Protein AF-A0A7K2KVV6-F1 (afdb_monomer_lite)

pLDDT: mean 88.44, std 11.6, range [36.97, 98.5]

Structure (mmCIF, N/CA/C/O backbone):
data_AF-A0A7K2KVV6-F1
#
_entry.id   AF-A0A7K2KVV6-F1
#
loop_
_atom_site.group_PDB
_atom_site.id
_atom_site.type_symbol
_atom_site.label_atom_id
_atom_site.label_alt_id
_atom_site.label_comp_id
_atom_site.label_asym_id
_atom_site.label_entity_id
_atom_site.label_seq_id
_atom_site.pdbx_PDB_ins_code
_atom_site.Cartn_x
_atom_site.Cartn_y
_atom_site.Cartn_z
_atom_site.occupancy
_atom_site.B_iso_or_equiv
_atom_site.auth_seq_id
_atom_site.auth_comp_id
_atom_site.auth_asym_id
_atom_site.auth_atom_id
_atom_site.pdbx_PDB_model_num
ATOM 1 N N . GLY A 1 1 ? 9.567 -20.841 17.940 1.00 48.06 1 GLY A N 1
ATOM 2 C CA . GLY A 1 1 ? 8.151 -20.674 18.324 1.00 48.06 1 GLY A CA 1
ATOM 3 C C . GLY A 1 1 ? 8.044 -20.847 19.822 1.00 48.06 1 GLY A C 1
ATOM 4 O O . GLY A 1 1 ? 8.694 -21.748 20.327 1.00 48.06 1 GLY A O 1
ATOM 5 N N . ALA A 1 2 ? 7.295 -19.986 20.513 1.00 48.53 2 ALA A N 1
ATOM 6 C CA . ALA A 1 2 ? 7.212 -19.970 21.978 1.00 48.53 2 ALA A CA 1
ATOM 7 C C . ALA A 1 2 ? 6.665 -21.295 22.572 1.00 48.53 2 ALA A C 1
ATOM 9 O O . ALA A 1 2 ? 5.851 -21.945 21.888 1.00 48.53 2 ALA A O 1
ATOM 10 N N . PRO A 1 3 ? 7.102 -21.696 23.787 1.00 57.81 3 PRO A N 1
ATOM 11 C CA . PRO A 1 3 ? 6.653 -22.896 24.501 1.00 57.81 3 PRO A CA 1
ATOM 12 C C . PRO A 1 3 ? 5.131 -22.927 24.776 1.00 57.81 3 PRO A C 1
ATOM 14 O O . PRO A 1 3 ? 4.482 -21.879 24.778 1.00 57.81 3 PRO A O 1
ATOM 17 N N . PRO A 1 4 ? 4.535 -24.119 24.995 1.00 65.25 4 PRO A N 1
ATOM 18 C CA . PRO A 1 4 ? 3.083 -24.301 25.131 1.00 65.25 4 PRO A CA 1
ATOM 19 C C . PRO A 1 4 ? 2.432 -23.478 26.258 1.00 65.25 4 PRO A C 1
ATOM 21 O O . PRO A 1 4 ? 1.376 -22.887 26.032 1.00 65.25 4 PRO A O 1
ATOM 24 N N . ASP A 1 5 ? 3.076 -23.380 27.426 1.00 65.81 5 ASP A N 1
ATOM 25 C CA . ASP A 1 5 ? 2.563 -22.628 28.587 1.00 65.81 5 ASP A CA 1
ATOM 26 C C . ASP A 1 5 ? 2.501 -21.118 28.331 1.00 65.81 5 ASP A C 1
ATOM 28 O O . ASP A 1 5 ? 1.566 -20.434 28.748 1.00 65.81 5 ASP A O 1
ATOM 32 N N . GLU A 1 6 ? 3.457 -20.596 27.565 1.00 67.25 6 GLU A N 1
ATOM 33 C CA . GLU A 1 6 ? 3.498 -19.184 27.192 1.00 67.25 6 GLU A CA 1
ATOM 34 C C . GLU A 1 6 ? 2.370 -18.844 26.203 1.00 67.25 6 GLU A C 1
ATOM 36 O O . GLU A 1 6 ? 1.736 -17.794 26.313 1.00 67.25 6 GLU A O 1
ATOM 41 N N . ARG A 1 7 ? 2.034 -19.768 25.287 1.00 65.50 7 ARG A N 1
ATOM 42 C CA . ARG A 1 7 ? 0.897 -19.615 24.356 1.00 65.50 7 ARG A CA 1
ATOM 43 C C . ARG A 1 7 ? -0.450 -19.615 25.076 1.00 65.50 7 ARG A C 1
ATOM 45 O O . ARG A 1 7 ? -1.316 -18.816 24.726 1.00 65.50 7 ARG A O 1
ATOM 52 N N . LEU A 1 8 ? -0.619 -20.485 26.071 1.00 69.00 8 LEU A N 1
ATOM 53 C CA . LEU A 1 8 ? -1.821 -20.537 26.908 1.00 69.00 8 LEU A CA 1
ATOM 54 C C . LEU A 1 8 ? -1.982 -19.245 27.724 1.00 69.00 8 LEU A C 1
ATOM 56 O O . LEU A 1 8 ? -3.074 -18.677 27.763 1.00 69.00 8 LEU A O 1
ATOM 60 N N . GLY A 1 9 ? -0.886 -18.725 28.287 1.00 75.31 9 GLY A N 1
ATOM 61 C CA . GLY A 1 9 ? -0.873 -17.432 28.976 1.00 75.31 9 GLY A CA 1
ATOM 62 C C . GLY A 1 9 ? -1.262 -16.263 28.064 1.00 75.31 9 GLY A C 1
ATOM 63 O O . GLY A 1 9 ? -2.117 -15.453 28.421 1.00 75.31 9 GLY A O 1
ATOM 64 N N . LEU A 1 10 ? -0.701 -16.202 26.852 1.00 77.38 10 LEU A N 1
ATOM 65 C CA . LEU A 1 10 ? -1.021 -15.176 25.850 1.00 77.38 10 LEU A CA 1
ATOM 66 C C . LEU A 1 10 ? -2.490 -15.219 25.405 1.00 77.38 10 LEU A C 1
ATOM 68 O O . LEU A 1 10 ? -3.119 -14.168 25.262 1.00 77.38 10 LEU A O 1
ATOM 72 N N . GLN A 1 11 ? -3.053 -16.415 25.227 1.00 79.69 11 GLN A N 1
ATOM 73 C CA . GLN A 1 11 ? -4.454 -16.587 24.843 1.00 79.69 11 GLN A CA 1
ATOM 74 C C . GLN A 1 11 ? -5.414 -16.142 25.959 1.00 79.69 11 GLN A C 1
ATOM 76 O O . GLN A 1 11 ? -6.371 -15.415 25.692 1.00 79.69 11 GLN A O 1
ATOM 81 N N . ALA A 1 12 ? -5.126 -16.488 27.216 1.00 82.75 12 ALA A N 1
ATOM 82 C CA . ALA A 1 12 ? -5.931 -16.048 28.357 1.00 82.75 12 ALA A CA 1
ATOM 83 C C . ALA A 1 12 ? -5.892 -14.518 28.539 1.00 82.75 12 ALA A C 1
ATOM 85 O O . ALA A 1 12 ? -6.916 -13.882 28.806 1.00 82.75 12 ALA A O 1
ATOM 86 N N . VAL A 1 13 ? -4.718 -13.903 28.347 1.00 84.06 13 VAL A N 1
ATOM 87 C CA . VAL A 1 13 ? -4.563 -12.440 28.367 1.00 84.06 13 VAL A CA 1
ATOM 88 C C . VAL A 1 13 ? -5.369 -11.796 27.238 1.00 84.06 13 VAL A C 1
ATOM 90 O O . VAL A 1 13 ? -6.096 -10.831 27.483 1.00 84.06 13 VAL A O 1
ATOM 93 N N . LYS A 1 14 ? -5.301 -12.355 26.023 1.00 84.94 14 LYS A N 1
ATOM 94 C CA . LYS A 1 14 ? -6.089 -11.906 24.871 1.00 84.94 14 LYS A CA 1
ATOM 95 C C . LYS A 1 14 ? -7.585 -11.912 25.180 1.00 84.94 14 LYS A C 1
ATOM 97 O O . LYS A 1 14 ? -8.235 -10.880 25.046 1.00 84.94 14 LYS A O 1
ATOM 102 N N . GLU A 1 15 ? -8.134 -13.037 25.623 1.00 87.00 15 GLU A N 1
ATOM 103 C CA . GLU A 1 15 ? -9.568 -13.165 25.911 1.00 87.00 15 GLU A CA 1
ATOM 104 C C . GLU A 1 15 ? -10.028 -12.190 26.998 1.00 87.00 15 GLU A C 1
ATOM 106 O O . GLU A 1 15 ? -11.074 -11.550 26.864 1.00 87.00 15 GLU A O 1
ATOM 111 N N . ARG A 1 16 ? -9.209 -11.991 28.036 1.00 89.38 16 ARG A N 1
ATOM 112 C CA . ARG A 1 16 ? -9.495 -11.019 29.095 1.00 89.38 16 ARG A CA 1
ATOM 113 C C . ARG A 1 16 ? -9.555 -9.586 28.567 1.00 89.38 16 ARG A C 1
ATOM 115 O O . ARG A 1 16 ? -10.456 -8.844 28.954 1.00 89.38 16 ARG A O 1
ATOM 122 N N . ILE A 1 17 ? -8.638 -9.211 27.676 1.00 88.50 17 ILE A N 1
ATOM 123 C CA . ILE A 1 17 ? -8.623 -7.896 27.020 1.00 88.50 17 ILE A CA 1
ATOM 124 C C . ILE A 1 17 ? -9.874 -7.706 26.155 1.00 88.50 17 ILE A C 1
ATOM 126 O O . ILE A 1 17 ? -10.538 -6.677 26.261 1.00 88.50 17 ILE A O 1
ATOM 130 N N . LEU A 1 18 ? -10.236 -8.695 25.334 1.00 90.50 18 LEU A N 1
ATOM 131 C CA . LEU A 1 18 ? -11.418 -8.611 24.470 1.00 90.50 18 LEU A CA 1
ATOM 132 C C . LEU A 1 18 ? -12.709 -8.466 25.290 1.00 90.50 18 LEU A C 1
ATOM 134 O O . LEU A 1 18 ? -13.567 -7.644 24.968 1.00 90.50 18 LEU A O 1
ATOM 138 N N . CYS A 1 19 ? -12.832 -9.218 26.387 1.00 90.44 19 CYS A N 1
ATOM 139 C CA . CYS A 1 19 ? -13.946 -9.092 27.324 1.00 90.44 19 CYS A CA 1
ATOM 140 C C . CYS A 1 19 ? -13.960 -7.734 28.039 1.00 90.44 19 CYS A C 1
ATOM 142 O O . CYS A 1 19 ? -15.029 -7.156 28.222 1.00 90.44 19 CYS A O 1
ATOM 144 N N . MET A 1 20 ? -12.795 -7.208 28.430 1.00 91.00 20 MET A N 1
ATOM 145 C CA . MET A 1 20 ? -12.681 -5.873 29.023 1.00 91.00 20 MET A CA 1
ATOM 146 C C . MET A 1 20 ? -13.175 -4.794 28.053 1.00 91.00 20 MET A C 1
ATOM 148 O O . MET A 1 20 ? -13.997 -3.972 28.445 1.00 91.00 20 MET A O 1
ATOM 152 N N . LEU A 1 21 ? -12.745 -4.829 26.789 1.00 92.50 21 LEU A N 1
ATOM 153 C CA . LEU A 1 21 ? -13.150 -3.850 25.773 1.00 92.50 21 LEU A CA 1
ATOM 154 C C . LEU A 1 21 ? -14.667 -3.823 25.558 1.00 92.50 21 LEU A C 1
ATOM 156 O O . LEU A 1 21 ? -15.257 -2.748 25.550 1.00 92.50 21 LEU A O 1
ATOM 160 N N . ARG A 1 22 ? -15.312 -4.995 25.480 1.00 93.06 22 ARG A N 1
ATOM 161 C CA . ARG A 1 22 ? -16.781 -5.110 25.367 1.00 93.06 22 ARG A CA 1
ATOM 162 C C . ARG A 1 22 ? -17.535 -4.579 26.589 1.00 93.06 22 ARG A C 1
ATOM 164 O O . ARG A 1 22 ? -18.703 -4.226 26.480 1.00 93.06 22 ARG A O 1
ATOM 171 N N . ARG A 1 23 ? -16.898 -4.569 27.764 1.00 93.06 23 ARG A N 1
ATOM 172 C CA . ARG A 1 23 ? -17.495 -4.064 29.011 1.00 93.06 23 ARG A CA 1
ATOM 173 C C . ARG A 1 23 ? -17.355 -2.554 29.175 1.00 93.06 23 ARG A C 1
ATOM 175 O O . ARG A 1 23 ? -18.160 -1.973 29.892 1.00 93.06 23 ARG A O 1
ATOM 182 N N . ILE A 1 24 ? -16.335 -1.946 28.569 1.00 93.00 24 ILE A N 1
ATOM 183 C CA . ILE A 1 24 ? -16.104 -0.497 28.638 1.00 93.00 24 ILE A CA 1
ATOM 184 C C . ILE A 1 24 ? -17.192 0.248 27.865 1.00 93.00 24 ILE A C 1
ATOM 186 O O . ILE A 1 24 ? -17.772 1.206 28.371 1.00 93.00 24 ILE A O 1
ATOM 190 N N . ASP A 1 25 ? -17.474 -0.196 26.644 1.00 94.50 25 ASP A N 1
ATOM 191 C CA . ASP A 1 25 ? -18.490 0.391 25.779 1.00 94.50 25 ASP A CA 1
ATOM 192 C C . ASP A 1 25 ? -19.024 -0.687 24.819 1.00 94.50 25 ASP A C 1
ATOM 194 O O . ASP A 1 25 ? -18.240 -1.547 24.401 1.00 94.50 25 ASP A O 1
ATOM 198 N N . PRO A 1 26 ? -20.315 -0.652 24.434 1.00 92.31 26 PRO A N 1
ATOM 199 C CA . PRO A 1 26 ? -20.859 -1.552 23.416 1.00 92.31 26 PRO A CA 1
ATOM 200 C C . PRO A 1 26 ? -20.046 -1.590 22.113 1.00 92.31 26 PRO A C 1
ATOM 202 O O . PRO A 1 26 ? -19.947 -2.649 21.500 1.00 92.31 26 PRO A O 1
ATOM 205 N N . HIS A 1 27 ? -19.410 -0.477 21.729 1.00 94.19 27 HIS A N 1
ATOM 206 C CA . HIS A 1 27 ? -18.567 -0.367 20.531 1.00 94.19 27 HIS A CA 1
ATOM 207 C C . HIS A 1 27 ? -17.063 -0.485 20.827 1.00 94.19 27 HIS A C 1
ATOM 209 O O . HIS A 1 27 ? -16.233 -0.341 19.928 1.00 94.19 27 HIS A O 1
ATOM 215 N N . GLY A 1 28 ? -16.688 -0.770 22.080 1.00 92.44 28 GLY A N 1
ATOM 216 C CA . GLY A 1 28 ? -15.307 -0.733 22.564 1.00 92.44 28 GLY A CA 1
ATOM 217 C C . GLY A 1 28 ? -14.356 -1.643 21.804 1.00 92.44 28 GLY A C 1
ATOM 218 O O . GLY A 1 28 ? -13.231 -1.248 21.498 1.00 92.44 28 GLY A O 1
ATOM 219 N N . LEU A 1 29 ? -14.802 -2.854 21.469 1.00 92.56 29 LEU A N 1
ATOM 220 C CA . LEU A 1 29 ? -13.975 -3.797 20.723 1.00 92.56 29 LEU A CA 1
ATOM 221 C C . LEU A 1 29 ? -13.779 -3.361 19.266 1.00 92.56 29 LEU A C 1
ATOM 223 O O . LEU A 1 29 ? -12.651 -3.400 18.775 1.00 92.56 29 LEU A O 1
ATOM 227 N N . ASP A 1 30 ? -14.844 -2.936 18.592 1.00 92.31 30 ASP A N 1
ATOM 228 C CA . ASP A 1 30 ? -14.799 -2.591 17.167 1.00 92.31 30 ASP A CA 1
ATO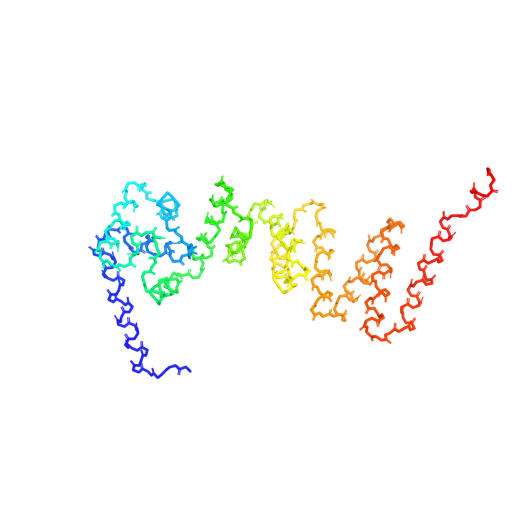M 229 C C . ASP A 1 30 ? -13.994 -1.309 16.939 1.00 92.31 30 ASP A C 1
ATOM 231 O O . ASP A 1 30 ? -13.101 -1.281 16.092 1.00 92.31 30 ASP A O 1
ATOM 235 N N . ILE A 1 31 ? -14.187 -0.299 17.792 1.00 92.00 31 ILE A N 1
ATOM 236 C CA . ILE A 1 31 ? -13.410 0.946 17.768 1.00 92.00 31 ILE A CA 1
ATOM 237 C C . ILE A 1 31 ? -11.939 0.682 18.083 1.00 92.00 31 ILE A C 1
ATOM 239 O O . ILE A 1 31 ? -11.064 1.215 17.402 1.00 92.00 31 ILE A O 1
ATOM 243 N N . ALA A 1 32 ? -11.628 -0.176 19.060 1.00 91.94 32 ALA A N 1
ATOM 244 C CA . ALA A 1 32 ? -10.241 -0.524 19.360 1.00 91.94 32 ALA A CA 1
ATOM 245 C C . ALA A 1 32 ? -9.581 -1.311 18.208 1.00 91.94 32 ALA A C 1
ATOM 247 O O . ALA A 1 32 ? -8.418 -1.073 17.867 1.00 91.94 32 ALA A O 1
ATOM 248 N N . ARG A 1 33 ? -10.319 -2.215 17.554 1.00 92.12 33 ARG A N 1
ATOM 249 C CA . ARG A 1 33 ? -9.854 -2.913 16.348 1.00 92.12 33 ARG A CA 1
ATOM 250 C C . ARG A 1 33 ? -9.603 -1.930 15.205 1.00 92.12 33 ARG A C 1
ATOM 252 O O . ARG A 1 33 ? -8.507 -1.942 14.648 1.00 92.12 33 ARG A O 1
ATOM 259 N N . ALA A 1 34 ? -10.537 -1.034 14.902 1.00 91.62 34 ALA A N 1
ATOM 260 C CA . ALA A 1 34 ? -10.366 -0.023 13.861 1.00 91.62 34 ALA A CA 1
ATOM 261 C C . ALA A 1 34 ? -9.203 0.942 14.171 1.00 91.62 34 ALA A C 1
ATOM 263 O O . ALA A 1 34 ? -8.371 1.207 13.304 1.00 91.62 34 ALA A O 1
ATOM 264 N N . ALA A 1 35 ? -9.042 1.371 15.426 1.00 90.50 35 ALA A N 1
ATOM 265 C CA . ALA A 1 35 ? -7.892 2.165 15.869 1.00 90.50 35 ALA A CA 1
ATOM 266 C C . ALA A 1 35 ? -6.552 1.445 15.623 1.00 90.50 35 ALA A C 1
ATOM 268 O O . ALA A 1 35 ? -5.562 2.068 15.235 1.00 90.50 35 ALA A O 1
ATOM 269 N N . SER A 1 36 ? -6.512 0.117 15.790 1.00 92.06 36 SER A N 1
ATOM 270 C CA . SER A 1 36 ? -5.299 -0.679 15.551 1.00 92.06 36 SER A CA 1
ATOM 271 C C . SER A 1 36 ? -4.865 -0.717 14.074 1.00 92.06 36 SER A C 1
ATOM 273 O O . SER A 1 36 ? -3.691 -0.962 13.782 1.00 92.06 36 SER A O 1
ATOM 275 N N . ILE A 1 37 ? -5.787 -0.438 13.142 1.00 92.00 37 ILE A N 1
ATOM 276 C CA . ILE A 1 37 ? -5.527 -0.361 11.696 1.00 92.00 37 ILE A CA 1
ATOM 277 C C . ILE A 1 37 ? -4.828 0.946 11.329 1.00 92.00 37 ILE A C 1
ATOM 279 O O . ILE A 1 37 ? -3.906 0.925 10.514 1.00 92.00 37 ILE A O 1
ATOM 283 N N . LEU A 1 38 ? -5.249 2.063 11.928 1.00 85.56 38 LEU A N 1
ATOM 284 C CA . LEU A 1 38 ? -4.798 3.407 11.555 1.00 85.56 38 LEU A CA 1
ATOM 285 C C . LEU A 1 38 ? -3.379 3.729 12.036 1.00 85.56 38 LEU A C 1
ATOM 287 O O . LEU A 1 38 ? -2.705 4.537 11.413 1.00 85.56 38 LEU A O 1
ATOM 291 N N . ARG A 1 39 ? -2.904 3.099 13.124 1.00 70.00 39 ARG A N 1
ATOM 292 C CA . ARG A 1 39 ? -1.529 3.229 13.675 1.00 70.00 39 ARG A CA 1
ATOM 293 C C . ARG A 1 39 ? -1.040 4.668 13.957 1.00 70.00 39 ARG A C 1
ATOM 295 O O . ARG A 1 39 ? 0.115 4.849 14.344 1.00 70.00 39 ARG A O 1
ATOM 302 N N . GLY A 1 40 ? -1.905 5.666 13.816 1.00 70.44 40 GLY A N 1
ATOM 303 C CA . GLY A 1 40 ? -1.681 7.084 14.078 1.00 70.44 40 GLY A CA 1
ATOM 304 C C . GLY A 1 40 ? -2.728 7.639 15.045 1.00 70.44 40 GLY A C 1
ATOM 305 O O . GLY A 1 40 ? -3.414 6.854 15.708 1.00 70.44 40 GLY A O 1
ATOM 306 N N . PRO A 1 41 ? -2.843 8.972 15.159 1.00 69.25 41 PRO A N 1
ATOM 307 C CA . PRO A 1 41 ? -3.859 9.582 15.996 1.00 69.25 41 PRO A CA 1
ATOM 308 C C . PRO A 1 41 ? -5.256 9.128 15.596 1.00 69.25 41 PRO A C 1
ATOM 310 O O . PRO A 1 41 ? -5.623 9.168 14.422 1.00 69.25 41 PRO A O 1
ATOM 313 N N . VAL A 1 42 ? -6.021 8.662 16.579 1.00 69.38 42 VAL A N 1
ATOM 314 C CA . VAL A 1 42 ? -7.398 8.228 16.366 1.00 69.38 42 VAL A CA 1
ATOM 315 C C . VAL A 1 42 ? -8.259 9.448 16.063 1.00 69.38 42 VAL A C 1
ATOM 317 O O . VAL A 1 42 ? -8.544 10.271 16.930 1.00 69.38 42 VAL A O 1
ATOM 320 N N . ASP A 1 43 ? -8.688 9.539 14.811 1.00 80.31 43 ASP A N 1
ATOM 321 C CA . ASP A 1 43 ? -9.767 10.423 14.410 1.00 80.31 43 ASP A CA 1
ATOM 322 C C . ASP A 1 43 ? -11.112 9.732 14.655 1.00 80.31 43 ASP A C 1
ATOM 324 O O . ASP A 1 43 ? -11.416 8.697 14.057 1.00 80.31 43 ASP A O 1
ATOM 328 N N . ALA A 1 44 ? -11.924 10.323 15.531 1.00 84.94 44 ALA A N 1
ATOM 329 C CA . ALA A 1 44 ? -13.229 9.794 15.898 1.00 84.94 44 ALA A CA 1
ATOM 330 C C . ALA A 1 44 ? -14.182 9.685 14.701 1.00 84.94 44 ALA A C 1
ATOM 332 O O . ALA A 1 44 ? -14.922 8.708 14.621 1.00 84.94 44 ALA A O 1
ATOM 333 N N . ALA A 1 45 ? -14.140 10.632 13.756 1.00 86.94 45 ALA A N 1
ATOM 334 C CA . ALA A 1 45 ? -14.997 10.589 12.572 1.00 86.94 45 ALA A CA 1
ATOM 335 C C . ALA A 1 45 ? -14.621 9.411 11.663 1.00 86.94 45 ALA A C 1
ATOM 337 O O . ALA A 1 45 ? -15.485 8.648 11.233 1.00 86.94 45 ALA A O 1
ATOM 338 N N . LEU A 1 46 ? -13.320 9.203 11.442 1.00 86.38 46 LEU A N 1
ATOM 339 C CA . LEU A 1 46 ? -12.816 8.059 10.690 1.00 86.38 46 LEU A CA 1
ATOM 340 C C . LEU A 1 46 ? -13.142 6.723 11.372 1.00 86.38 46 LEU A C 1
ATOM 342 O O . LEU A 1 46 ? -13.532 5.775 10.693 1.00 86.38 46 LEU A O 1
ATOM 346 N N . LEU A 1 47 ? -13.015 6.624 12.699 1.00 90.06 47 LEU A N 1
ATOM 347 C CA . LEU A 1 47 ? -13.386 5.400 13.417 1.00 90.06 47 LEU A CA 1
ATOM 348 C C . LEU A 1 47 ? -14.890 5.130 13.389 1.00 90.06 47 LEU A C 1
ATOM 350 O O . LEU A 1 47 ? -15.280 3.976 13.211 1.00 90.06 47 LEU A O 1
ATOM 354 N N . ALA A 1 48 ? -15.714 6.168 13.530 1.00 91.06 48 ALA A N 1
ATOM 355 C CA . ALA A 1 48 ? -17.164 6.068 13.417 1.00 91.06 48 ALA A CA 1
ATOM 356 C C . ALA A 1 48 ? -17.569 5.504 12.049 1.00 91.06 48 ALA A C 1
ATOM 358 O O . ALA A 1 48 ? -18.284 4.505 11.970 1.00 91.06 48 ALA A O 1
ATOM 359 N N . ASP A 1 49 ? -17.003 6.077 10.983 1.00 88.75 49 ASP A N 1
ATOM 360 C CA . ASP A 1 49 ? -17.205 5.631 9.606 1.00 88.75 49 ASP A CA 1
ATOM 361 C C . ASP A 1 49 ? -16.757 4.177 9.385 1.00 88.75 49 ASP A C 1
ATOM 363 O O . ASP A 1 49 ? -17.444 3.419 8.701 1.00 88.75 49 ASP A O 1
ATOM 367 N N . LEU A 1 50 ? -15.606 3.777 9.939 1.00 89.31 50 LEU A N 1
ATOM 368 C CA . LEU A 1 50 ? -15.077 2.414 9.798 1.00 89.31 50 LEU A CA 1
ATOM 369 C C . LEU A 1 50 ? -15.904 1.372 10.558 1.00 89.31 50 LEU A C 1
ATOM 371 O O . LEU A 1 50 ? -16.014 0.239 10.094 1.00 89.31 50 LEU A O 1
ATOM 375 N N . CYS A 1 51 ? -16.464 1.743 11.709 1.00 91.38 51 CYS A N 1
ATOM 376 C CA . CYS A 1 51 ? -17.261 0.842 12.542 1.00 91.38 51 CYS A CA 1
ATOM 377 C C . CYS A 1 51 ? -18.759 0.875 12.196 1.00 91.38 51 CYS A C 1
ATOM 379 O O . CYS A 1 51 ? -19.512 0.052 12.709 1.00 91.38 51 CYS A O 1
ATOM 381 N N . GLY A 1 52 ? -19.206 1.813 11.353 1.00 91.50 52 GLY A N 1
ATOM 382 C CA . GLY A 1 52 ? -20.621 1.985 11.016 1.00 91.50 52 GLY A CA 1
ATOM 383 C C . GLY A 1 52 ? -21.466 2.474 12.196 1.00 91.50 52 GLY A C 1
ATOM 384 O O . GLY A 1 52 ? -22.616 2.062 12.334 1.00 91.50 52 GLY A O 1
ATOM 385 N N . VAL A 1 53 ? -20.895 3.322 13.056 1.00 94.56 53 VAL A N 1
ATOM 386 C CA . VAL A 1 53 ? -21.554 3.853 14.262 1.00 94.56 53 VAL A CA 1
ATOM 387 C C . VAL A 1 53 ? -21.676 5.378 14.194 1.00 94.56 53 VAL A C 1
ATOM 389 O O . VAL A 1 53 ? -20.887 6.018 13.498 1.00 94.56 53 VAL A O 1
ATOM 392 N N . PRO A 1 54 ? -22.625 5.993 14.919 1.00 94.44 54 PRO A N 1
ATOM 393 C CA . PRO A 1 54 ? -22.678 7.443 15.071 1.00 94.44 54 PRO A CA 1
ATOM 394 C C . PRO A 1 54 ? -21.372 8.022 15.631 1.00 94.44 54 PRO A C 1
ATOM 396 O O . PRO A 1 54 ? -20.758 7.459 16.540 1.00 94.44 54 PRO A O 1
ATOM 399 N N . THR A 1 55 ? -20.967 9.196 15.142 1.00 93.81 55 THR A N 1
ATOM 400 C CA . THR A 1 55 ? -19.750 9.881 15.614 1.00 93.81 55 THR A CA 1
ATOM 401 C C . THR A 1 55 ? -19.781 10.154 17.118 1.00 93.81 55 THR A C 1
ATOM 403 O O . THR A 1 55 ? -18.758 10.053 17.786 1.00 93.81 55 THR A O 1
ATOM 406 N N . GLU A 1 56 ? -20.954 10.446 17.676 1.00 94.19 56 GLU A N 1
ATOM 407 C CA . GLU A 1 56 ? -21.157 10.654 19.115 1.00 94.19 56 GLU A CA 1
ATOM 408 C C . GLU A 1 56 ? -20.848 9.392 19.932 1.00 94.19 56 GLU A C 1
ATOM 410 O O . GLU A 1 56 ? -20.199 9.469 20.980 1.00 94.19 56 GLU A O 1
ATOM 415 N N . ASP A 1 57 ? -21.251 8.222 19.427 1.00 95.00 57 ASP A N 1
ATOM 416 C CA . ASP A 1 57 ? -20.947 6.930 20.039 1.00 95.00 57 ASP A CA 1
ATOM 417 C C . ASP A 1 57 ? -19.448 6.630 19.967 1.00 95.00 57 ASP A C 1
ATOM 419 O O . ASP A 1 57 ? -18.859 6.189 20.958 1.00 95.00 57 ASP A O 1
ATOM 423 N N . ALA A 1 58 ? -18.811 6.945 18.834 1.00 93.56 58 ALA A N 1
ATOM 424 C CA . ALA A 1 58 ? -17.369 6.802 18.684 1.00 93.56 58 ALA A CA 1
ATOM 425 C C . ALA A 1 58 ? -16.594 7.712 19.644 1.00 93.56 58 ALA A C 1
ATOM 427 O O . ALA A 1 58 ? -15.709 7.234 20.353 1.00 93.56 58 ALA A O 1
ATOM 428 N N . CYS A 1 59 ? -16.963 8.992 19.735 1.00 92.75 59 CYS A N 1
ATOM 429 C CA . CYS A 1 59 ? -16.378 9.943 20.679 1.00 92.75 59 CYS A CA 1
ATOM 430 C C . CYS A 1 59 ? -16.515 9.452 22.124 1.00 92.75 59 CYS A C 1
ATOM 432 O O . CYS A 1 59 ? -15.518 9.382 22.842 1.00 92.75 59 CYS A O 1
ATOM 434 N N . ARG A 1 60 ? -17.722 9.039 22.539 1.00 94.38 60 ARG A N 1
ATOM 435 C CA . ARG A 1 60 ? -17.962 8.499 23.886 1.00 94.38 60 ARG A CA 1
ATOM 436 C C . ARG A 1 60 ? -17.085 7.280 24.163 1.00 94.38 60 ARG A C 1
ATOM 438 O O . ARG A 1 60 ? -16.482 7.182 25.232 1.00 94.38 60 ARG A O 1
ATOM 445 N N . CYS A 1 61 ? -17.009 6.351 23.216 1.00 94.12 61 CYS A N 1
ATOM 446 C CA . CYS A 1 61 ? -16.188 5.159 23.357 1.00 94.12 61 CYS A CA 1
ATOM 447 C C . CYS A 1 61 ? -14.694 5.505 23.470 1.00 94.12 61 CYS A C 1
ATOM 449 O O . CYS A 1 61 ? -14.009 4.974 24.342 1.00 94.12 61 CYS A O 1
ATOM 451 N N . ILE A 1 62 ? -14.182 6.415 22.636 1.00 91.50 62 ILE A N 1
ATOM 452 C CA . ILE A 1 62 ? -12.786 6.877 22.689 1.00 91.50 62 ILE A CA 1
ATOM 453 C C . ILE A 1 62 ? -12.481 7.521 24.047 1.00 91.50 62 ILE A C 1
ATOM 455 O O . ILE A 1 62 ? -11.449 7.206 24.647 1.00 91.50 62 ILE A O 1
ATOM 459 N N . SER A 1 63 ? -13.383 8.355 24.578 1.00 92.25 63 SER A N 1
ATOM 460 C CA . SER A 1 63 ? -13.248 8.932 25.923 1.00 92.25 63 SER A CA 1
ATOM 461 C C . SER A 1 63 ? -13.140 7.845 26.991 1.00 92.25 63 SER A C 1
ATOM 463 O O . SER A 1 63 ? -12.191 7.854 27.770 1.00 92.25 63 SER A O 1
ATOM 465 N N . ARG A 1 64 ? -14.022 6.840 26.966 1.00 94.06 64 ARG A N 1
ATOM 466 C CA . ARG A 1 64 ? -13.996 5.721 27.924 1.00 94.06 64 ARG A CA 1
ATOM 467 C C . ARG A 1 64 ? -12.722 4.875 27.824 1.00 94.06 64 ARG A C 1
ATOM 469 O O . ARG A 1 64 ? -12.159 4.494 28.847 1.00 94.06 64 ARG A O 1
ATOM 476 N N . LEU A 1 65 ? -12.232 4.608 26.609 1.00 90.88 65 LEU A N 1
ATOM 477 C CA . LEU A 1 65 ? -10.961 3.902 26.385 1.00 90.88 65 LEU A CA 1
ATOM 478 C C . LEU A 1 65 ? -9.753 4.715 26.887 1.00 90.88 65 LEU A C 1
ATOM 480 O O . LEU A 1 65 ? -8.756 4.150 27.351 1.00 90.88 65 LEU A O 1
ATOM 484 N N . THR A 1 66 ? -9.836 6.041 26.801 1.00 91.38 66 THR A N 1
ATOM 485 C CA . THR A 1 66 ? -8.814 6.964 27.311 1.00 91.38 66 THR A CA 1
ATOM 486 C C . THR A 1 66 ? -8.830 7.010 28.840 1.00 91.38 66 THR A C 1
ATOM 488 O O . THR A 1 66 ? -7.782 6.857 29.465 1.00 91.38 66 THR A O 1
ATOM 491 N N . GLU A 1 67 ? -10.011 7.130 29.452 1.00 92.31 67 GLU A N 1
ATOM 492 C CA . GLU A 1 67 ? -10.216 7.097 30.909 1.00 92.31 67 GLU A CA 1
ATOM 493 C C . GLU A 1 67 ? -9.774 5.765 31.527 1.00 92.31 67 GLU A C 1
ATOM 495 O O . GLU A 1 67 ? -9.178 5.745 32.602 1.00 92.31 67 GLU A O 1
ATOM 500 N N . SER A 1 68 ? -9.979 4.646 30.823 1.00 89.69 68 SER A N 1
ATOM 501 C CA . SER A 1 68 ? -9.484 3.333 31.249 1.00 89.69 68 SER A CA 1
ATOM 502 C C . SER A 1 68 ? -7.970 3.152 31.061 1.00 89.69 68 SER A C 1
ATOM 504 O O . SER A 1 68 ? -7.440 2.079 31.345 1.00 89.69 68 SER A O 1
ATOM 506 N N . GLY A 1 69 ? -7.268 4.157 30.527 1.00 88.06 69 GLY A N 1
ATOM 507 C CA . GLY A 1 69 ? -5.821 4.155 30.317 1.00 88.06 69 GLY A CA 1
ATOM 508 C C . GLY A 1 69 ? -5.335 3.369 29.094 1.00 88.06 69 GLY A C 1
ATOM 509 O O . GLY A 1 69 ? -4.122 3.219 28.932 1.00 88.06 69 GLY A O 1
ATOM 510 N N . LEU A 1 70 ? -6.236 2.888 28.228 1.00 87.50 70 LEU A N 1
ATOM 511 C CA . LEU A 1 70 ? -5.880 2.110 27.033 1.00 87.50 70 LEU A CA 1
ATOM 512 C C . LEU A 1 70 ? -5.367 3.010 25.907 1.00 87.50 70 LEU A C 1
ATOM 514 O O . LEU A 1 70 ? -4.440 2.624 25.188 1.00 87.50 70 LEU A O 1
ATOM 518 N N . LEU A 1 71 ? -5.942 4.208 25.790 1.00 88.31 71 LEU A N 1
ATOM 519 C CA . LEU A 1 71 ? -5.500 5.252 24.871 1.00 88.31 71 LEU A CA 1
ATOM 520 C C . LEU A 1 71 ? -4.783 6.386 25.615 1.00 88.31 71 LEU A C 1
ATOM 522 O O . LEU A 1 71 ? -5.040 6.671 26.788 1.00 88.31 71 LEU A O 1
ATOM 526 N N . CYS A 1 72 ? -3.851 7.028 24.923 1.00 85.81 72 CYS A N 1
ATOM 527 C CA . CYS A 1 72 ? -3.157 8.221 25.378 1.00 85.81 72 CYS A CA 1
ATOM 528 C C . CYS A 1 72 ? -4.014 9.476 25.094 1.00 85.81 72 CYS A C 1
ATOM 530 O O . CYS A 1 72 ? -4.426 9.672 23.955 1.00 85.81 72 CYS A O 1
ATOM 532 N N . PRO A 1 73 ? -4.247 10.373 26.075 1.00 80.19 73 PRO A N 1
ATOM 533 C CA . PRO A 1 73 ? -5.160 11.515 25.907 1.00 80.19 73 PRO A CA 1
ATOM 534 C C . PRO A 1 73 ? -4.742 12.587 24.887 1.00 80.19 73 PRO A C 1
ATOM 536 O O . PRO A 1 73 ? -5.553 13.434 24.538 1.00 80.19 73 PRO A O 1
ATOM 539 N N . HIS A 1 74 ? -3.483 12.607 24.451 1.00 76.00 74 HIS A N 1
ATOM 540 C CA . HIS A 1 74 ? -2.931 13.691 23.629 1.00 76.00 74 HIS A CA 1
ATOM 541 C C . HIS A 1 74 ? -2.772 13.300 22.160 1.00 76.00 74 HIS A C 1
ATOM 543 O O . HIS A 1 74 ? -3.003 14.119 21.279 1.00 76.00 74 HIS A O 1
ATOM 549 N N . ASP A 1 75 ? -2.382 12.057 21.890 1.00 74.56 75 ASP A N 1
ATOM 550 C CA . ASP A 1 75 ? -2.186 11.548 20.534 1.00 74.56 75 ASP A CA 1
ATOM 551 C C . ASP A 1 75 ? -3.205 10.468 20.165 1.00 74.56 75 ASP A C 1
ATOM 553 O O . ASP A 1 75 ? -3.152 9.953 19.056 1.00 74.56 75 ASP A O 1
ATOM 557 N N . MET A 1 76 ? -4.114 10.116 21.081 1.00 77.19 76 MET A N 1
ATOM 558 C CA . MET A 1 76 ? -5.131 9.077 20.926 1.00 77.19 76 MET A CA 1
ATOM 559 C C . MET A 1 76 ? -4.572 7.737 20.420 1.00 77.19 76 MET A C 1
ATOM 561 O O . MET A 1 76 ? -5.272 6.971 19.760 1.00 77.19 76 MET A O 1
ATOM 565 N N . LYS A 1 77 ? -3.306 7.429 20.722 1.00 84.12 77 LYS A N 1
ATOM 566 C CA . LYS A 1 77 ? -2.693 6.138 20.389 1.00 84.12 77 LYS A CA 1
ATOM 567 C C . LYS A 1 77 ? -2.876 5.147 21.522 1.00 84.12 77 LYS A C 1
ATOM 569 O O . LYS A 1 77 ? -3.052 5.519 22.680 1.00 84.12 77 LYS A O 1
ATOM 574 N N . PHE A 1 78 ? -2.761 3.861 21.203 1.00 86.44 78 PHE A N 1
ATOM 575 C CA . PHE A 1 78 ? -2.651 2.834 22.231 1.00 86.44 78 PHE A CA 1
ATOM 576 C C . PHE A 1 78 ? -1.432 3.089 23.112 1.00 86.44 78 PHE A C 1
ATOM 578 O O . PHE A 1 78 ? -0.303 3.121 22.621 1.00 86.44 78 PHE A O 1
ATOM 585 N N . ARG A 1 79 ? -1.657 3.174 24.426 1.00 86.94 79 ARG A N 1
ATOM 586 C CA . ARG A 1 79 ? -0.581 3.299 25.418 1.00 86.94 79 ARG A CA 1
ATOM 587 C C . ARG A 1 79 ? 0.407 2.137 25.331 1.00 86.94 79 ARG A C 1
ATOM 589 O O . ARG A 1 79 ? 1.605 2.315 25.533 1.00 86.94 79 ARG A O 1
ATOM 596 N N . HIS A 1 80 ? -0.101 0.944 25.031 1.00 85.00 80 HIS A N 1
ATOM 597 C CA . HIS A 1 80 ? 0.691 -0.272 24.905 1.00 85.00 80 HIS A CA 1
ATOM 598 C C . HIS A 1 80 ? 0.688 -0.761 23.449 1.00 85.00 80 HIS A C 1
ATOM 600 O O . HIS A 1 80 ? -0.324 -1.302 22.999 1.00 85.00 80 HIS A O 1
ATOM 606 N N . PRO A 1 81 ? 1.810 -0.655 22.710 1.00 83.62 81 PRO A N 1
ATOM 607 C CA . PRO A 1 81 ? 1.899 -1.122 21.321 1.00 83.62 81 PRO A CA 1
ATOM 608 C C . PRO A 1 81 ? 1.542 -2.605 21.137 1.00 83.62 81 PRO A C 1
ATOM 610 O O . PRO A 1 81 ? 0.990 -2.992 20.108 1.00 83.62 81 PRO A O 1
ATOM 613 N N . LEU A 1 82 ? 1.803 -3.434 22.156 1.00 85.38 82 LEU A N 1
ATOM 614 C CA . LEU A 1 82 ? 1.426 -4.851 22.168 1.00 85.38 82 LEU A CA 1
ATOM 615 C C . LEU A 1 82 ? -0.092 -5.054 22.071 1.00 85.38 82 LEU A C 1
ATOM 617 O O . LEU A 1 82 ? -0.536 -5.966 21.377 1.00 85.38 82 LEU A O 1
ATOM 621 N N . LEU A 1 83 ? -0.887 -4.190 22.712 1.00 86.00 83 LEU A N 1
ATOM 622 C CA . LEU A 1 83 ? -2.347 -4.248 22.645 1.00 86.00 83 LEU A CA 1
ATOM 623 C C . LEU A 1 83 ? -2.841 -3.952 21.225 1.00 86.00 83 LEU A C 1
ATOM 625 O O . LEU A 1 83 ? -3.654 -4.704 20.695 1.00 86.00 83 LEU A O 1
ATOM 629 N N . ALA A 1 84 ? -2.303 -2.908 20.588 1.00 88.00 84 ALA A N 1
ATOM 630 C CA . ALA A 1 84 ? -2.621 -2.589 19.198 1.00 88.00 84 ALA A CA 1
ATOM 631 C C . ALA A 1 84 ? -2.287 -3.766 18.266 1.00 88.00 84 ALA A C 1
ATOM 633 O O . ALA A 1 84 ? -3.098 -4.141 17.425 1.00 88.00 84 ALA A O 1
ATOM 634 N N . GLY A 1 85 ? -1.118 -4.391 18.445 1.00 89.44 85 GLY A N 1
ATOM 635 C CA . GLY A 1 85 ? -0.712 -5.565 17.671 1.00 89.44 85 GLY A CA 1
ATOM 636 C C . GLY A 1 85 ? -1.637 -6.769 17.869 1.00 89.44 85 GLY A C 1
ATOM 637 O O . GLY A 1 85 ? -2.017 -7.414 16.894 1.00 89.44 85 GLY A O 1
ATOM 638 N N . LEU A 1 86 ? -2.036 -7.042 19.112 1.00 90.25 86 LEU A N 1
ATOM 639 C CA . LEU A 1 86 ? -2.953 -8.128 19.457 1.00 90.25 86 LEU A CA 1
ATOM 640 C C . LEU A 1 86 ? -4.339 -7.910 18.842 1.00 90.25 86 LEU A C 1
ATOM 642 O O . LEU A 1 86 ? -4.881 -8.833 18.239 1.00 90.25 86 LEU A O 1
ATOM 646 N N . LEU A 1 87 ? -4.882 -6.693 18.925 1.00 91.62 87 LEU A N 1
ATOM 647 C CA . LEU A 1 87 ? -6.162 -6.344 18.304 1.00 91.62 87 LEU A CA 1
ATOM 648 C C . LEU A 1 87 ? -6.085 -6.416 16.778 1.00 91.62 87 LEU A C 1
ATOM 650 O O . LEU A 1 87 ? -6.954 -7.011 16.153 1.00 91.62 87 LEU A O 1
ATOM 654 N N . TYR A 1 88 ? -5.006 -5.915 16.180 1.00 92.81 88 TYR A N 1
ATOM 655 C CA . TYR A 1 88 ? -4.774 -6.002 14.737 1.00 92.81 88 TYR A CA 1
ATOM 656 C C . TYR A 1 88 ? -4.703 -7.456 14.236 1.00 92.81 88 TYR A C 1
ATOM 658 O O . TYR A 1 88 ? -5.139 -7.776 13.126 1.00 92.81 88 TYR A O 1
ATOM 666 N N . GLN A 1 89 ? -4.122 -8.356 15.034 1.00 91.25 89 GLN A N 1
ATOM 667 C CA . GLN A 1 89 ? -4.045 -9.787 14.728 1.00 91.25 89 GLN A CA 1
ATOM 668 C C . GLN A 1 89 ? -5.354 -10.531 15.004 1.00 91.25 89 GLN A C 1
ATOM 670 O O . GLN A 1 89 ? -5.593 -11.568 14.392 1.00 91.25 89 GLN A O 1
ATOM 675 N N . ASP A 1 90 ? -6.186 -10.012 15.905 1.00 92.38 90 ASP A N 1
ATOM 676 C CA . ASP A 1 90 ? -7.500 -10.562 16.226 1.00 92.38 90 ASP A CA 1
ATOM 677 C C . ASP A 1 90 ? -8.541 -10.313 15.124 1.00 92.38 90 ASP A C 1
ATOM 679 O O . ASP A 1 90 ? -9.500 -11.072 15.006 1.00 92.38 90 ASP A O 1
ATOM 683 N N . ILE A 1 91 ? -8.336 -9.293 14.284 1.00 93.62 91 ILE A N 1
ATOM 684 C CA . ILE A 1 91 ? -9.192 -9.033 13.123 1.00 93.62 91 ILE A CA 1
ATOM 685 C C . ILE A 1 91 ? -8.950 -10.119 12.054 1.00 93.62 91 ILE A C 1
ATOM 687 O O . ILE A 1 91 ? -7.802 -10.296 11.613 1.00 93.62 91 ILE A O 1
ATOM 691 N N . PRO A 1 92 ? -10.002 -10.816 11.581 1.00 94.44 92 PRO A N 1
ATOM 692 C CA . PRO A 1 92 ? -9.913 -11.742 10.457 1.00 94.44 92 PRO A CA 1
ATOM 693 C C . PRO A 1 92 ? -9.214 -11.117 9.246 1.00 94.44 92 PRO A C 1
ATOM 695 O O . PRO A 1 92 ? -9.431 -9.955 8.913 1.00 94.44 92 PRO A O 1
ATOM 698 N N . CYS A 1 93 ? -8.384 -11.893 8.543 1.00 94.50 93 CYS A N 1
ATOM 699 C CA . CYS A 1 93 ? -7.529 -11.364 7.472 1.00 94.50 93 CYS A CA 1
ATOM 700 C C . CYS A 1 93 ? -8.309 -10.593 6.387 1.00 94.50 93 CYS A C 1
ATOM 702 O O . CYS A 1 93 ? -7.882 -9.514 5.978 1.00 94.50 93 CYS A O 1
ATOM 704 N N . ALA A 1 94 ? -9.463 -11.120 5.961 1.00 94.25 94 ALA A N 1
ATOM 705 C CA . ALA A 1 94 ? -10.312 -10.487 4.952 1.00 94.25 94 ALA A CA 1
ATOM 706 C C . ALA A 1 94 ? -10.920 -9.163 5.444 1.00 94.25 94 ALA A C 1
ATOM 708 O O . ALA A 1 94 ? -10.868 -8.161 4.733 1.00 94.25 94 ALA A O 1
ATOM 709 N N . GLU A 1 95 ? -11.432 -9.144 6.676 1.00 93.75 95 GLU A N 1
ATOM 710 C CA . GLU A 1 95 ? -11.996 -7.949 7.311 1.00 93.75 95 GLU A CA 1
ATOM 711 C C . GLU A 1 95 ? -10.923 -6.876 7.514 1.00 93.75 95 GLU A C 1
ATOM 713 O O . GLU A 1 95 ? -11.119 -5.714 7.179 1.00 93.75 95 GLU A O 1
ATOM 718 N N . ARG A 1 96 ? -9.728 -7.277 7.950 1.00 95.81 96 ARG A N 1
ATOM 719 C CA . ARG A 1 96 ? -8.581 -6.382 8.101 1.00 95.81 96 ARG A CA 1
ATOM 720 C C . ARG A 1 96 ? -8.192 -5.710 6.787 1.00 95.81 96 ARG A C 1
ATOM 722 O O . ARG A 1 96 ? -7.911 -4.514 6.763 1.00 95.81 96 ARG A O 1
ATOM 729 N N . ALA A 1 97 ? -8.168 -6.474 5.700 1.00 95.31 97 ALA A N 1
ATOM 730 C CA . ALA A 1 97 ? -7.870 -5.951 4.374 1.00 95.31 97 ALA A CA 1
ATOM 731 C C . ALA A 1 97 ? -8.972 -4.993 3.873 1.00 95.31 97 ALA A C 1
ATOM 733 O O . ALA A 1 97 ? -8.665 -3.978 3.247 1.00 95.31 97 ALA A O 1
ATOM 734 N N . GLU A 1 98 ? -10.240 -5.263 4.191 1.00 94.12 98 GLU A N 1
ATOM 735 C CA . GLU A 1 98 ? -11.351 -4.350 3.898 1.00 94.12 98 GLU A CA 1
ATOM 736 C C . GLU A 1 98 ? -11.260 -3.051 4.714 1.00 94.12 98 GLU A C 1
ATOM 738 O O . GLU A 1 98 ? -11.380 -1.967 4.147 1.00 94.12 98 GLU A O 1
ATOM 743 N N . LEU A 1 99 ? -10.942 -3.130 6.009 1.00 93.75 99 LEU A N 1
ATOM 744 C CA . LEU A 1 99 ? -10.724 -1.953 6.856 1.00 93.75 99 LEU A CA 1
ATOM 745 C C . LEU A 1 99 ? -9.578 -1.078 6.333 1.00 93.75 99 LEU A C 1
ATOM 747 O O . LEU A 1 99 ? -9.704 0.144 6.304 1.00 93.75 99 LEU A O 1
ATOM 751 N N . HIS A 1 100 ? -8.481 -1.676 5.854 1.00 96.00 100 HIS A N 1
ATOM 752 C CA . HIS A 1 100 ? -7.416 -0.920 5.190 1.00 96.00 100 HIS A CA 1
ATOM 753 C C . HIS A 1 100 ? -7.908 -0.202 3.925 1.00 96.00 100 HIS A C 1
ATOM 755 O O . HIS A 1 100 ? -7.544 0.952 3.708 1.00 96.00 100 HIS A O 1
ATOM 761 N N . ARG A 1 101 ? -8.754 -0.848 3.112 1.00 95.81 101 ARG A N 1
ATOM 762 C CA . ARG A 1 101 ? -9.346 -0.244 1.908 1.00 95.81 101 ARG A CA 1
ATOM 763 C C . ARG A 1 101 ? -10.233 0.955 2.257 1.00 95.81 101 ARG A C 1
ATOM 765 O O . ARG A 1 101 ? -10.094 2.019 1.657 1.00 95.81 101 ARG A O 1
ATOM 772 N N . LEU A 1 102 ? -11.119 0.793 3.240 1.00 93.31 102 LEU A N 1
ATOM 773 C CA . LEU A 1 102 ? -12.013 1.852 3.711 1.00 93.31 102 LEU A CA 1
ATOM 774 C C . LEU A 1 102 ? -11.229 3.023 4.313 1.00 93.31 102 LEU A C 1
ATOM 776 O O . LEU A 1 102 ? -11.516 4.175 3.988 1.00 93.31 102 LEU A O 1
ATOM 780 N N . ALA A 1 103 ? -10.200 2.732 5.115 1.00 93.19 103 ALA A N 1
ATOM 781 C CA . ALA A 1 103 ? -9.307 3.744 5.668 1.00 93.19 103 ALA A CA 1
ATOM 782 C C . ALA A 1 103 ? -8.628 4.547 4.550 1.00 93.19 103 ALA A C 1
ATOM 784 O O . ALA A 1 103 ? -8.763 5.766 4.523 1.00 93.19 103 ALA A O 1
ATOM 785 N N . ALA A 1 104 ? -8.009 3.881 3.568 1.00 95.06 104 ALA A N 1
ATOM 786 C CA . ALA A 1 104 ? -7.370 4.551 2.433 1.00 95.06 104 ALA A CA 1
ATOM 787 C C . ALA A 1 104 ? -8.331 5.491 1.688 1.00 95.06 104 ALA A C 1
ATOM 789 O O . ALA A 1 104 ? -7.974 6.621 1.358 1.00 95.06 104 ALA A O 1
ATOM 790 N N . ARG A 1 105 ? -9.570 5.047 1.451 1.00 94.12 105 ARG A N 1
ATOM 791 C CA . ARG A 1 105 ? -10.596 5.838 0.758 1.00 94.12 105 ARG A CA 1
ATOM 792 C C . ARG A 1 105 ? -10.971 7.104 1.532 1.00 94.12 105 ARG A C 1
ATOM 794 O O . ARG A 1 105 ? -11.108 8.173 0.941 1.00 94.12 105 ARG A O 1
ATOM 801 N N . ARG A 1 106 ? -11.110 7.001 2.855 1.00 90.81 106 ARG A N 1
ATOM 802 C CA . ARG A 1 106 ? -11.424 8.146 3.721 1.00 90.81 106 ARG A CA 1
ATOM 803 C C . ARG A 1 106 ? -10.248 9.106 3.863 1.00 90.81 106 ARG A C 1
ATOM 805 O O . ARG A 1 106 ? -10.443 10.307 3.710 1.00 90.81 106 ARG A O 1
ATOM 812 N N . MET A 1 107 ? -9.044 8.582 4.075 1.00 92.00 107 MET A N 1
ATOM 813 C CA . MET A 1 107 ? -7.808 9.369 4.123 1.00 92.00 107 MET A CA 1
ATOM 814 C C . MET A 1 107 ? -7.614 10.159 2.823 1.00 92.00 107 MET A C 1
ATOM 816 O O . MET A 1 107 ? -7.352 11.360 2.842 1.00 92.00 107 MET A O 1
ATOM 820 N N . ARG A 1 108 ? -7.884 9.525 1.672 1.00 94.38 108 ARG A N 1
ATOM 821 C CA . ARG A 1 108 ? -7.868 10.200 0.370 1.00 94.38 108 ARG A CA 1
ATOM 822 C C . ARG A 1 108 ? -8.870 11.354 0.289 1.00 94.38 108 ARG A C 1
ATOM 824 O O . ARG A 1 108 ? -8.507 12.417 -0.203 1.00 94.38 108 ARG A O 1
ATOM 831 N N . TYR A 1 109 ? -10.104 11.161 0.756 1.00 91.00 109 TYR A N 1
ATOM 832 C CA . TYR A 1 109 ? -11.136 12.206 0.744 1.00 91.00 109 TYR A CA 1
ATOM 833 C C . TYR A 1 109 ? -10.774 13.410 1.628 1.00 91.00 109 TYR A C 1
ATOM 835 O O . TYR A 1 109 ? -11.074 14.546 1.272 1.00 91.00 109 TYR A O 1
ATOM 843 N N . ARG A 1 110 ? -10.103 13.174 2.761 1.00 89.56 110 ARG A N 1
ATOM 844 C CA . ARG A 1 110 ? -9.649 14.235 3.677 1.00 89.56 110 ARG A CA 1
ATOM 845 C C . ARG A 1 110 ? -8.408 14.983 3.191 1.00 89.56 110 ARG A C 1
ATOM 847 O O . ARG A 1 110 ? -8.135 16.067 3.697 1.00 89.56 110 ARG A O 1
ATOM 854 N N . GLY A 1 111 ? -7.697 14.434 2.206 1.00 91.38 111 GLY A N 1
ATOM 855 C CA . GLY A 1 111 ? -6.461 15.015 1.684 1.00 91.38 111 GLY A CA 1
ATOM 856 C C . GLY A 1 111 ? -5.210 14.616 2.467 1.00 91.38 111 GLY A C 1
ATOM 857 O O . GLY A 1 111 ? -4.233 15.361 2.450 1.00 91.38 111 GLY A O 1
ATOM 858 N N . ASP A 1 112 ? -5.228 13.462 3.138 1.00 91.75 112 ASP A N 1
ATOM 859 C CA . ASP A 1 112 ? -4.062 12.932 3.851 1.00 91.75 112 ASP A CA 1
ATOM 860 C C . ASP A 1 112 ? -2.902 12.619 2.876 1.00 91.75 112 ASP A C 1
ATOM 862 O O . ASP A 1 112 ? -3.139 12.409 1.676 1.00 91.75 112 ASP A O 1
ATOM 866 N N . PRO A 1 113 ? -1.643 12.556 3.360 1.00 94.81 113 PRO A N 1
ATOM 867 C CA . PRO A 1 113 ? -0.480 12.296 2.515 1.00 94.81 113 PRO A CA 1
ATOM 868 C C . PRO A 1 113 ? -0.618 11.016 1.683 1.00 94.81 113 PRO A C 1
ATOM 870 O O . PRO A 1 113 ? -0.975 9.951 2.191 1.00 94.81 113 PRO A O 1
ATOM 873 N N . SER A 1 114 ? -0.276 11.093 0.392 1.00 96.94 114 SER A N 1
ATOM 874 C CA . SER A 1 114 ? -0.404 9.957 -0.531 1.00 96.94 114 SER A CA 1
ATOM 875 C C . SER A 1 114 ? 0.387 8.726 -0.079 1.00 96.94 114 SER A C 1
ATOM 877 O O . SER A 1 114 ? -0.059 7.605 -0.308 1.00 96.94 114 SER A O 1
ATOM 879 N N . GLU A 1 115 ? 1.532 8.907 0.584 1.00 96.25 115 GLU A N 1
ATOM 880 C CA . GLU A 1 115 ? 2.330 7.803 1.134 1.00 96.25 115 GLU A CA 1
ATOM 881 C C . GLU A 1 115 ? 1.574 7.017 2.214 1.00 96.25 115 GLU A C 1
ATOM 883 O O . GLU A 1 115 ? 1.575 5.782 2.195 1.00 96.25 115 GLU A O 1
ATOM 888 N N . ASP A 1 116 ? 0.851 7.712 3.096 1.00 94.62 116 ASP A N 1
ATOM 889 C CA . ASP A 1 116 ? 0.040 7.083 4.139 1.00 94.62 116 ASP A CA 1
ATOM 890 C C . ASP A 1 116 ? -1.145 6.331 3.520 1.00 94.62 116 ASP A C 1
ATOM 892 O O . ASP A 1 116 ? -1.397 5.164 3.839 1.00 94.62 116 ASP A O 1
ATO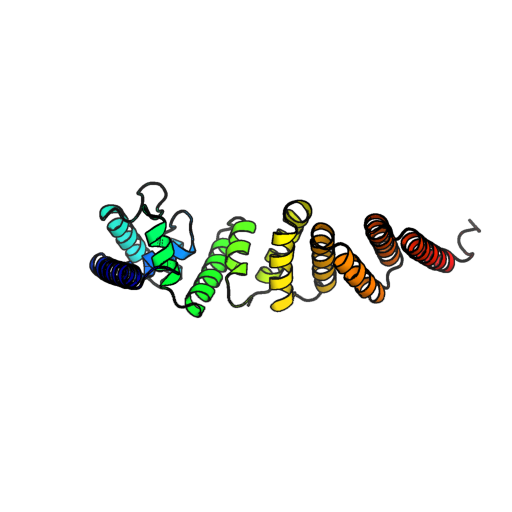M 896 N N . VAL A 1 117 ? -1.822 6.946 2.544 1.00 96.75 117 VAL A N 1
ATOM 897 C CA . VAL A 1 117 ? -2.895 6.291 1.777 1.00 96.75 117 VAL A CA 1
ATOM 898 C C . VAL A 1 117 ? -2.371 5.031 1.074 1.00 96.75 117 VAL A C 1
ATOM 900 O O . VAL A 1 117 ? -2.989 3.964 1.155 1.00 96.75 117 VAL A O 1
ATOM 903 N N . ALA A 1 118 ? -1.204 5.108 0.430 1.00 97.88 118 ALA A N 1
ATOM 904 C CA . ALA A 1 118 ? -0.571 3.983 -0.255 1.00 97.88 118 ALA A CA 1
ATOM 905 C C . ALA A 1 118 ? -0.199 2.844 0.708 1.00 97.88 118 ALA A C 1
ATOM 907 O O . ALA A 1 118 ? -0.375 1.667 0.375 1.00 97.88 118 ALA A O 1
ATOM 908 N N . ALA A 1 119 ? 0.252 3.164 1.924 1.00 96.56 119 ALA A N 1
ATOM 909 C CA . ALA A 1 119 ? 0.543 2.169 2.950 1.00 96.56 119 ALA A CA 1
ATOM 910 C C . ALA A 1 119 ? -0.705 1.355 3.343 1.00 96.56 119 ALA A C 1
ATOM 912 O O . ALA A 1 119 ? -0.600 0.146 3.594 1.00 96.56 119 ALA A O 1
ATOM 913 N N . HIS A 1 120 ? -1.885 1.980 3.365 1.00 96.62 120 HIS A N 1
ATOM 914 C CA . HIS A 1 120 ? -3.152 1.276 3.557 1.00 96.62 120 HIS A CA 1
ATOM 915 C C . HIS A 1 120 ? -3.546 0.454 2.318 1.00 96.62 120 HIS A C 1
ATOM 917 O O . HIS A 1 120 ? -3.871 -0.726 2.458 1.00 96.62 120 HIS A O 1
ATOM 923 N N . LEU A 1 121 ? -3.433 1.004 1.104 1.00 98.06 121 LEU A N 1
ATOM 924 C CA . LEU A 1 121 ? -3.744 0.284 -0.143 1.00 98.06 121 LEU A CA 1
ATOM 925 C C . LEU A 1 121 ? -2.865 -0.958 -0.375 1.00 98.06 121 LEU A C 1
ATOM 927 O O . LEU A 1 121 ? -3.338 -1.969 -0.891 1.00 98.06 121 LEU A O 1
ATOM 931 N N . LEU A 1 122 ? -1.600 -0.954 0.056 1.00 97.88 122 LEU A N 1
ATOM 932 C CA . LEU A 1 122 ? -0.752 -2.154 0.001 1.00 97.88 122 LEU A CA 1
ATOM 933 C C . LEU A 1 122 ? -1.336 -3.328 0.806 1.00 97.88 122 LEU A C 1
ATOM 935 O O . LEU A 1 122 ? -1.143 -4.489 0.437 1.00 97.88 122 LEU A O 1
ATOM 939 N N . ARG A 1 123 ? -2.060 -3.026 1.890 1.00 97.12 123 ARG A N 1
ATOM 940 C CA . ARG A 1 123 ? -2.662 -4.001 2.810 1.00 97.12 123 ARG A CA 1
ATOM 941 C C . ARG A 1 123 ? -4.122 -4.326 2.483 1.00 97.12 123 ARG A C 1
ATOM 943 O O . ARG A 1 123 ? -4.677 -5.224 3.113 1.00 97.12 123 ARG A O 1
ATOM 950 N N . SER A 1 124 ? -4.739 -3.637 1.519 1.00 96.88 124 SER A N 1
ATOM 951 C CA . SER A 1 124 ? -6.098 -3.950 1.070 1.00 96.88 124 SER A CA 1
ATOM 952 C C . SER A 1 124 ? -6.136 -5.234 0.240 1.00 96.88 124 SER A C 1
ATOM 954 O O . SER A 1 124 ? -5.111 -5.682 -0.279 1.00 96.88 124 SER A O 1
ATOM 956 N N . HIS A 1 125 ? -7.308 -5.856 0.087 1.00 93.31 125 HIS A N 1
ATOM 957 C CA . HIS A 1 125 ? -7.440 -7.049 -0.762 1.00 93.31 125 HIS A CA 1
ATOM 958 C C . HIS A 1 125 ? -7.627 -6.692 -2.241 1.00 93.31 125 HIS A C 1
ATOM 960 O O . HIS A 1 125 ? -7.196 -7.478 -3.077 1.00 93.31 125 HIS A O 1
ATOM 966 N N . ARG A 1 126 ? -8.172 -5.508 -2.561 1.00 94.19 126 ARG A N 1
ATOM 967 C CA . ARG A 1 126 ? -8.455 -5.047 -3.928 1.00 94.19 126 ARG A CA 1
ATOM 968 C C . ARG A 1 126 ? -8.344 -3.531 -4.096 1.00 94.19 126 ARG A C 1
ATOM 970 O O . ARG A 1 126 ? -8.373 -2.792 -3.105 1.00 94.19 126 ARG A O 1
ATOM 977 N N . LEU A 1 127 ? -8.190 -3.103 -5.351 1.00 96.56 127 LEU A N 1
ATOM 978 C CA . LEU A 1 127 ? -8.125 -1.704 -5.786 1.00 96.56 127 LEU A CA 1
ATOM 979 C C . LEU A 1 127 ? -9.328 -1.390 -6.698 1.00 96.56 127 LEU A C 1
ATOM 981 O O . LEU A 1 127 ? -9.203 -1.374 -7.916 1.00 96.56 127 LEU A O 1
ATOM 985 N N . ASP A 1 128 ? -10.506 -1.182 -6.107 1.00 93.81 128 ASP A N 1
ATOM 986 C CA . ASP A 1 128 ? -11.781 -1.094 -6.850 1.00 93.81 128 ASP A CA 1
ATOM 987 C C . ASP A 1 128 ? -11.982 0.221 -7.624 1.00 93.81 128 ASP A C 1
ATOM 989 O O . ASP A 1 128 ? -12.902 0.336 -8.432 1.00 93.81 128 ASP A O 1
ATOM 993 N N . GLU A 1 129 ? -11.166 1.240 -7.352 1.00 95.44 129 GLU A N 1
ATOM 994 C CA . GLU A 1 129 ? -11.314 2.575 -7.932 1.00 95.44 129 GLU A CA 1
ATOM 995 C C . GLU A 1 129 ? -10.032 2.969 -8.689 1.00 95.44 129 GLU A C 1
ATOM 997 O O . GLU A 1 129 ? -8.939 2.798 -8.139 1.00 95.44 129 GLU A O 1
ATOM 1002 N N . PRO A 1 130 ? -10.118 3.555 -9.904 1.00 94.12 130 PRO A N 1
ATOM 1003 C CA . PRO A 1 130 ? -8.942 3.860 -10.730 1.00 94.12 130 PRO A CA 1
ATOM 1004 C C . PRO A 1 130 ? -7.875 4.705 -10.023 1.00 94.12 130 PRO A C 1
ATOM 1006 O O . PRO A 1 130 ? -6.676 4.491 -10.218 1.00 94.12 130 PRO A O 1
ATOM 1009 N N . TRP A 1 131 ? -8.304 5.625 -9.152 1.00 96.56 131 TRP A N 1
ATOM 1010 C CA . TRP A 1 131 ? -7.399 6.482 -8.387 1.00 96.56 131 TRP A CA 1
ATOM 1011 C C . TRP A 1 131 ? -6.470 5.684 -7.466 1.00 96.56 131 TRP A C 1
ATOM 1013 O O . TRP A 1 131 ? -5.376 6.152 -7.173 1.00 96.56 131 TRP A O 1
ATOM 1023 N N . MET A 1 132 ? -6.871 4.492 -7.007 1.00 98.19 132 MET A N 1
ATOM 1024 C CA . MET A 1 132 ? -6.072 3.687 -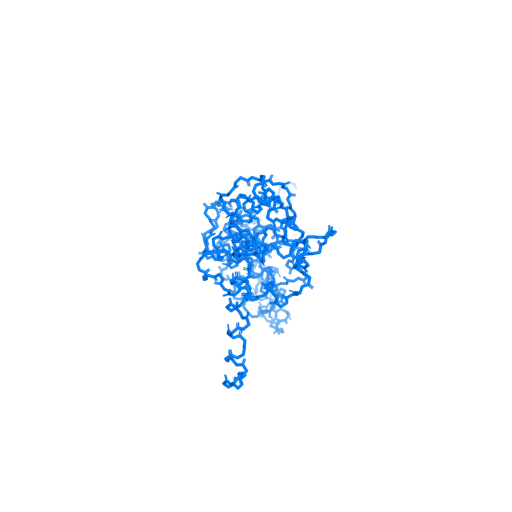6.082 1.00 98.19 132 MET A CA 1
ATOM 1025 C C . MET A 1 132 ? -4.789 3.209 -6.760 1.00 98.19 132 MET A C 1
ATOM 1027 O O . MET A 1 132 ? -3.696 3.426 -6.242 1.00 98.19 132 MET A O 1
ATOM 1031 N N . ALA A 1 133 ? -4.905 2.611 -7.948 1.00 97.56 133 ALA A N 1
ATOM 1032 C CA . ALA A 1 133 ? -3.748 2.185 -8.730 1.00 97.56 133 ALA A CA 1
ATOM 1033 C C . ALA A 1 133 ? -2.903 3.384 -9.198 1.00 97.56 133 ALA A C 1
ATOM 1035 O O . ALA A 1 133 ? -1.674 3.311 -9.175 1.00 97.56 133 ALA A O 1
ATOM 1036 N N . GLN A 1 134 ? -3.538 4.506 -9.563 1.00 97.31 134 GLN A N 1
ATOM 1037 C CA . GLN A 1 134 ? -2.829 5.743 -9.929 1.00 97.31 134 GLN A CA 1
ATOM 1038 C C . GLN A 1 134 ? -1.994 6.285 -8.775 1.00 97.31 134 GLN A C 1
ATOM 1040 O O . GLN A 1 134 ? -0.807 6.541 -8.957 1.00 97.31 134 GLN A O 1
ATOM 1045 N N . LEU A 1 135 ? -2.576 6.368 -7.581 1.00 98.25 135 LEU A N 1
ATOM 1046 C CA . LEU A 1 135 ? -1.892 6.842 -6.386 1.00 98.25 135 LEU A CA 1
ATOM 1047 C C . LEU A 1 135 ? -0.706 5.938 -6.026 1.00 98.25 135 LEU A C 1
ATOM 1049 O O . LEU A 1 135 ? 0.364 6.442 -5.698 1.00 98.25 135 LEU A O 1
ATOM 1053 N N . LEU A 1 136 ? -0.840 4.612 -6.156 1.00 98.50 136 LEU A N 1
ATOM 1054 C CA . LEU A 1 136 ? 0.295 3.699 -5.966 1.00 98.50 136 LEU A CA 1
ATOM 1055 C C . LEU A 1 136 ? 1.430 3.967 -6.967 1.00 98.50 136 LEU A C 1
ATOM 1057 O O . LEU A 1 136 ? 2.594 3.960 -6.572 1.00 98.50 136 LEU A O 1
ATOM 1061 N N . MET A 1 137 ? 1.113 4.230 -8.240 1.00 98.19 137 MET A N 1
ATOM 1062 C CA . MET A 1 137 ? 2.118 4.590 -9.249 1.00 98.19 137 MET A CA 1
ATOM 1063 C C . MET A 1 137 ? 2.769 5.950 -8.979 1.00 98.19 137 MET A C 1
ATOM 1065 O O . MET A 1 137 ? 3.970 6.109 -9.188 1.00 98.19 137 MET A O 1
ATOM 1069 N N . GLU A 1 138 ? 1.999 6.937 -8.526 1.00 97.88 138 GLU A N 1
ATOM 1070 C CA . GLU A 1 138 ? 2.503 8.263 -8.160 1.00 97.88 138 GLU A CA 1
ATOM 1071 C C . GLU A 1 138 ? 3.463 8.189 -6.975 1.00 97.88 138 GLU A C 1
ATOM 1073 O O . GLU A 1 138 ? 4.574 8.711 -7.052 1.00 97.88 138 GLU A O 1
ATOM 1078 N N . VAL A 1 139 ? 3.081 7.475 -5.914 1.00 98.50 139 VAL A N 1
ATOM 1079 C CA . VAL A 1 139 ? 3.946 7.275 -4.747 1.00 98.50 139 VAL A CA 1
ATOM 1080 C C . VAL A 1 139 ? 5.187 6.474 -5.131 1.00 98.50 139 VAL A C 1
ATOM 1082 O O . VAL A 1 139 ? 6.296 6.851 -4.761 1.00 98.50 139 VAL A O 1
ATOM 1085 N N . ALA A 1 140 ? 5.038 5.420 -5.941 1.00 98.31 140 ALA A N 1
ATOM 1086 C CA . ALA A 1 140 ? 6.177 4.652 -6.433 1.00 98.31 140 ALA A CA 1
ATOM 1087 C C . ALA A 1 140 ? 7.175 5.528 -7.200 1.00 98.31 140 ALA A C 1
ATOM 1089 O O . ALA A 1 140 ? 8.375 5.410 -6.978 1.00 98.31 140 ALA A O 1
ATOM 1090 N N . GLN A 1 141 ? 6.692 6.432 -8.059 1.00 97.94 141 GLN A N 1
ATOM 1091 C CA . GLN A 1 141 ? 7.537 7.379 -8.789 1.00 97.94 141 GLN A CA 1
ATOM 1092 C C . GLN A 1 141 ? 8.342 8.289 -7.854 1.00 97.94 141 GLN A C 1
ATOM 1094 O O . GLN A 1 141 ? 9.493 8.590 -8.168 1.00 97.94 141 GLN A O 1
ATOM 1099 N N . GLY A 1 142 ? 7.745 8.726 -6.742 1.00 97.88 142 GLY A N 1
ATOM 1100 C CA . GLY A 1 142 ? 8.399 9.589 -5.758 1.00 97.88 142 GLY A CA 1
ATOM 1101 C C . GLY A 1 142 ? 9.485 8.880 -4.948 1.00 97.88 142 GLY A C 1
ATOM 1102 O O . GLY A 1 142 ? 10.481 9.504 -4.596 1.00 97.88 142 GLY A O 1
ATOM 1103 N N . VAL A 1 143 ? 9.330 7.576 -4.691 1.00 97.69 143 VAL A N 1
ATOM 1104 C CA . VAL A 1 143 ? 10.249 6.828 -3.815 1.00 97.69 143 VAL A CA 1
ATOM 1105 C C . VAL A 1 143 ? 11.257 5.950 -4.554 1.00 97.69 143 VAL A C 1
ATOM 1107 O O . VAL A 1 143 ? 12.205 5.493 -3.932 1.00 97.69 143 VAL A O 1
ATOM 1110 N N . VAL A 1 144 ? 11.104 5.703 -5.860 1.00 97.56 144 VAL A N 1
ATOM 1111 C CA . VAL A 1 144 ? 11.890 4.682 -6.589 1.00 97.56 144 VAL A CA 1
ATOM 1112 C C . VAL A 1 144 ? 13.411 4.860 -6.526 1.00 97.56 144 VAL A C 1
ATOM 1114 O O . VAL A 1 144 ? 14.128 3.863 -6.528 1.00 97.56 144 VAL A O 1
ATOM 1117 N N . GLU A 1 145 ? 13.908 6.094 -6.424 1.00 94.38 145 GLU A N 1
ATOM 1118 C CA . GLU A 1 145 ? 15.348 6.376 -6.316 1.00 94.38 145 GLU A CA 1
ATOM 1119 C C . GLU A 1 145 ? 15.918 6.086 -4.915 1.00 94.38 145 GLU A C 1
ATOM 1121 O O . GLU A 1 145 ? 17.097 5.767 -4.780 1.00 94.38 145 GLU A O 1
ATOM 1126 N N . HIS A 1 146 ? 15.099 6.188 -3.864 1.00 96.56 146 HIS A N 1
ATOM 1127 C CA . HIS A 1 146 ? 15.545 6.089 -2.466 1.00 96.56 146 HIS A CA 1
ATOM 1128 C C . HIS A 1 146 ? 15.085 4.796 -1.772 1.00 96.56 146 HIS A C 1
ATOM 1130 O O . HIS A 1 146 ? 15.798 4.261 -0.928 1.00 96.56 146 HIS A O 1
ATOM 1136 N N . ASP A 1 147 ? 13.921 4.268 -2.152 1.00 97.69 147 ASP A N 1
ATOM 1137 C CA . ASP A 1 147 ? 13.370 2.980 -1.728 1.00 97.69 147 ASP A CA 1
ATOM 1138 C C . ASP A 1 147 ? 12.853 2.196 -2.952 1.00 97.69 147 ASP A C 1
ATOM 1140 O O . ASP A 1 147 ? 11.639 2.072 -3.177 1.00 97.69 147 ASP A O 1
ATOM 1144 N N . PRO A 1 148 ? 13.759 1.619 -3.765 1.00 97.19 148 PRO A N 1
ATOM 1145 C CA . PRO A 1 148 ? 13.360 0.831 -4.926 1.00 97.19 148 PRO A CA 1
ATOM 1146 C C . PRO A 1 148 ? 12.556 -0.418 -4.525 1.00 97.19 148 PRO A C 1
ATOM 1148 O O . PRO A 1 148 ? 11.686 -0.869 -5.273 1.00 97.19 148 PRO A O 1
ATOM 1151 N N . ALA A 1 149 ? 12.772 -0.960 -3.319 1.00 97.88 149 ALA A N 1
ATOM 1152 C CA . ALA A 1 149 ? 11.995 -2.083 -2.799 1.00 97.88 149 ALA A CA 1
ATOM 1153 C C . ALA A 1 149 ? 10.539 -1.687 -2.503 1.00 97.88 149 ALA A C 1
ATOM 1155 O O . ALA A 1 149 ? 9.621 -2.452 -2.813 1.00 97.88 149 ALA A O 1
ATOM 1156 N N . GLY A 1 150 ? 10.316 -0.506 -1.924 1.00 97.94 150 GLY A N 1
ATOM 1157 C CA . GLY A 1 150 ? 8.998 0.094 -1.723 1.00 97.94 150 GLY A CA 1
ATOM 1158 C C . GLY A 1 150 ? 8.290 0.389 -3.031 1.00 97.94 150 GLY A C 1
ATOM 1159 O O . GLY A 1 150 ? 7.169 -0.085 -3.222 1.00 97.94 150 GLY A O 1
ATOM 1160 N N . ALA A 1 151 ? 8.967 1.064 -3.962 1.00 98.12 151 ALA A N 1
ATOM 1161 C CA . ALA A 1 151 ? 8.430 1.328 -5.294 1.00 98.12 151 ALA A CA 1
ATOM 1162 C C . ALA A 1 151 ? 8.002 0.037 -6.003 1.00 98.12 151 ALA A C 1
ATOM 1164 O O . ALA A 1 151 ? 6.890 -0.037 -6.526 1.00 98.12 151 ALA A O 1
ATOM 1165 N N . ARG A 1 152 ? 8.825 -1.022 -5.951 1.00 97.38 152 ARG A N 1
ATOM 1166 C CA . ARG A 1 152 ? 8.472 -2.326 -6.530 1.00 97.38 152 ARG A CA 1
ATOM 1167 C C . ARG A 1 152 ? 7.180 -2.886 -5.931 1.00 97.38 152 ARG A C 1
ATOM 1169 O O . ARG A 1 152 ? 6.302 -3.288 -6.686 1.00 97.38 152 ARG A O 1
ATOM 1176 N N . ARG A 1 153 ? 7.036 -2.883 -4.598 1.00 98.12 153 ARG A N 1
ATOM 1177 C CA . ARG A 1 153 ? 5.815 -3.374 -3.923 1.00 98.12 153 ARG A CA 1
ATOM 1178 C C . ARG A 1 153 ? 4.568 -2.602 -4.360 1.00 98.12 153 ARG A C 1
ATOM 1180 O O . ARG A 1 153 ? 3.528 -3.213 -4.591 1.00 98.12 153 ARG A O 1
ATOM 1187 N N . LEU A 1 154 ? 4.674 -1.278 -4.473 1.00 98.50 154 LEU A N 1
ATOM 1188 C CA . LEU A 1 154 ? 3.582 -0.400 -4.904 1.00 98.50 154 LEU A CA 1
ATOM 1189 C C . LEU A 1 154 ? 3.163 -0.689 -6.353 1.00 98.50 154 LEU A C 1
ATOM 1191 O O . LEU A 1 154 ? 1.979 -0.890 -6.620 1.00 98.50 154 LEU A O 1
ATOM 1195 N N . ILE A 1 155 ? 4.128 -0.779 -7.274 1.00 97.88 155 ILE A N 1
ATOM 1196 C CA . ILE A 1 155 ? 3.860 -1.045 -8.695 1.00 97.88 155 ILE A CA 1
ATOM 1197 C C . ILE A 1 155 ? 3.334 -2.456 -8.921 1.00 97.88 155 ILE A C 1
ATOM 1199 O O . ILE A 1 155 ? 2.378 -2.629 -9.666 1.00 97.88 155 ILE A O 1
ATOM 1203 N N . GLU A 1 156 ? 3.892 -3.466 -8.255 1.00 96.62 156 GLU A N 1
ATOM 1204 C CA . GLU A 1 156 ? 3.387 -4.837 -8.365 1.00 96.62 156 GLU A CA 1
ATOM 1205 C C . GLU A 1 156 ? 1.952 -4.952 -7.859 1.00 96.62 156 GLU A C 1
ATOM 1207 O O . GLU A 1 156 ? 1.142 -5.636 -8.481 1.00 96.62 156 GLU A O 1
ATOM 1212 N N . LYS A 1 157 ? 1.605 -4.242 -6.777 1.00 97.75 157 LYS A N 1
ATOM 1213 C CA . LYS A 1 157 ? 0.223 -4.172 -6.298 1.00 97.75 157 LYS A CA 1
ATOM 1214 C C . LYS A 1 157 ? -0.694 -3.522 -7.338 1.00 97.75 157 LYS A C 1
ATOM 1216 O O . LYS A 1 157 ? -1.765 -4.061 -7.592 1.00 97.75 157 LYS A O 1
ATOM 1221 N N . ALA A 1 158 ? -0.283 -2.410 -7.946 1.00 97.62 158 ALA A N 1
ATOM 1222 C CA . ALA A 1 158 ? -1.067 -1.748 -8.989 1.00 97.62 158 ALA A CA 1
ATOM 1223 C C . ALA A 1 158 ? -1.256 -2.649 -10.225 1.00 97.62 158 ALA A C 1
ATOM 1225 O O . ALA A 1 158 ? -2.375 -2.813 -10.695 1.00 97.62 158 ALA A O 1
ATOM 1226 N N . VAL A 1 159 ? -0.187 -3.293 -10.707 1.00 95.88 159 VAL A N 1
ATOM 1227 C CA . VAL A 1 159 ? -0.230 -4.196 -11.870 1.00 95.88 159 VAL A CA 1
ATOM 1228 C C . VAL A 1 159 ? -1.087 -5.431 -11.596 1.00 95.88 159 VAL A C 1
ATOM 1230 O O . VAL A 1 159 ? -1.900 -5.800 -12.438 1.00 95.88 159 VAL A O 1
ATOM 1233 N N . LEU A 1 160 ? -0.957 -6.042 -10.414 1.00 96.38 160 LEU A N 1
ATOM 1234 C CA . LEU A 1 160 ? -1.737 -7.220 -10.020 1.00 96.38 160 LEU A CA 1
ATOM 1235 C C . LEU A 1 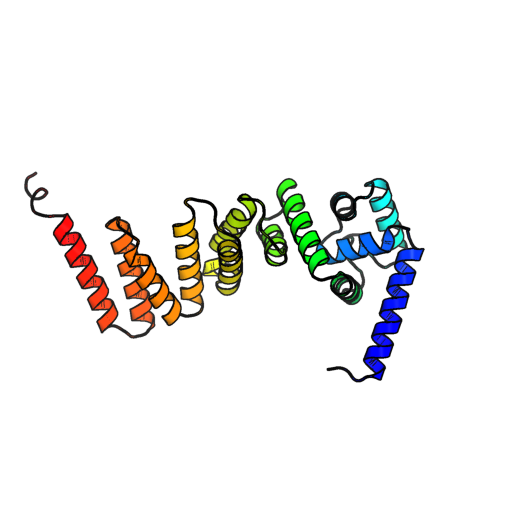160 ? -3.250 -6.958 -10.041 1.00 96.38 160 LEU A C 1
ATOM 1237 O O . LEU A 1 160 ? -4.018 -7.858 -10.366 1.00 96.38 160 LEU A O 1
ATOM 1241 N N . HIS A 1 161 ? -3.669 -5.748 -9.665 1.00 95.62 161 HIS A N 1
ATOM 1242 C CA . HIS A 1 161 ? -5.081 -5.358 -9.581 1.00 95.62 161 HIS A CA 1
ATOM 1243 C C . HIS A 1 161 ? -5.607 -4.668 -10.844 1.00 95.62 161 HIS A C 1
ATOM 1245 O O . HIS A 1 161 ? -6.783 -4.325 -10.899 1.00 95.62 161 HIS A O 1
ATOM 1251 N N . GLY A 1 162 ? -4.762 -4.510 -11.863 1.00 94.56 162 GLY A N 1
ATOM 1252 C CA . GLY A 1 162 ? -5.094 -3.795 -13.087 1.00 94.56 162 GLY A CA 1
ATOM 1253 C C . GLY A 1 162 ? -4.734 -2.314 -12.997 1.00 94.56 162 GLY A C 1
ATOM 1254 O O . GLY A 1 162 ? -5.169 -1.578 -12.112 1.00 94.56 162 GLY A O 1
ATOM 1255 N N . VAL A 1 163 ? -3.929 -1.872 -13.958 1.00 94.06 163 VAL A N 1
ATOM 1256 C CA . VAL A 1 163 ? -3.565 -0.465 -14.124 1.00 94.06 163 VAL A CA 1
ATOM 1257 C C . VAL A 1 163 ? -4.624 0.209 -15.012 1.00 94.06 163 VAL A C 1
ATOM 1259 O O . VAL A 1 163 ? -5.095 -0.436 -15.948 1.00 94.06 163 VAL A O 1
ATOM 1262 N N . PRO A 1 164 ? -5.015 1.475 -14.765 1.00 92.81 164 PRO A N 1
ATOM 1263 C CA . PRO A 1 164 ? -5.944 2.177 -15.647 1.00 92.81 164 PRO A CA 1
ATOM 1264 C C . PRO A 1 164 ? -5.431 2.284 -17.082 1.00 92.81 164 PRO A C 1
ATOM 1266 O O . PRO A 1 164 ? -4.223 2.380 -17.309 1.00 92.81 164 PRO A O 1
ATOM 1269 N N . GLU A 1 165 ? -6.362 2.353 -18.032 1.00 90.81 165 GLU A N 1
ATOM 1270 C CA . GLU A 1 165 ? -6.046 2.470 -19.455 1.00 90.81 165 GLU A CA 1
ATOM 1271 C C . GLU A 1 165 ? -5.106 3.657 -19.730 1.00 90.81 165 GLU A C 1
ATOM 1273 O O . GLU A 1 165 ? -5.216 4.740 -19.135 1.00 90.81 165 GLU A O 1
ATOM 1278 N N . GLY A 1 166 ? -4.117 3.431 -20.593 1.00 89.31 166 GLY A N 1
ATOM 1279 C CA . GLY A 1 166 ? -3.114 4.425 -20.976 1.00 89.31 166 GLY A CA 1
ATOM 1280 C C . GLY A 1 166 ? -1.960 4.591 -19.981 1.00 89.31 166 GLY A C 1
ATOM 1281 O O . GLY A 1 166 ? -1.026 5.348 -20.256 1.00 89.31 166 GLY A O 1
ATOM 1282 N N . HIS A 1 167 ? -1.981 3.891 -18.843 1.00 91.69 167 HIS A N 1
ATOM 1283 C CA . HIS A 1 167 ? -0.916 3.938 -17.835 1.00 91.69 167 HIS A CA 1
ATOM 1284 C C . HIS A 1 167 ? 0.008 2.710 -17.861 1.00 91.69 167 HIS A C 1
ATOM 1286 O O . HIS A 1 167 ? 0.964 2.650 -17.088 1.00 91.69 167 HIS A O 1
ATOM 1292 N N . GLU A 1 168 ? -0.208 1.755 -18.764 1.00 91.00 168 GLU A N 1
ATOM 1293 C CA . GLU A 1 168 ? 0.534 0.492 -18.848 1.00 91.00 168 GLU A CA 1
ATOM 1294 C C . GLU A 1 168 ? 2.028 0.742 -19.085 1.00 91.00 168 GLU A C 1
ATOM 1296 O O . GLU A 1 168 ? 2.884 0.201 -18.384 1.00 91.00 168 GLU A O 1
ATOM 1301 N N . ARG A 1 169 ? 2.349 1.647 -20.020 1.00 87.75 169 ARG A N 1
ATOM 1302 C CA . ARG A 1 169 ? 3.737 2.050 -20.306 1.00 87.75 169 ARG A CA 1
ATOM 1303 C C . ARG A 1 169 ? 4.409 2.699 -19.097 1.00 87.75 169 ARG A C 1
ATOM 1305 O O . ARG A 1 169 ? 5.579 2.440 -18.828 1.00 87.75 169 ARG A O 1
ATOM 1312 N N . ARG A 1 170 ? 3.671 3.525 -18.348 1.00 91.31 170 ARG A N 1
ATOM 1313 C CA . ARG A 1 170 ? 4.183 4.182 -17.138 1.00 91.31 170 ARG A CA 1
ATOM 1314 C C . ARG A 1 170 ? 4.448 3.163 -16.028 1.00 91.31 170 ARG A C 1
ATOM 1316 O O . ARG A 1 170 ? 5.495 3.237 -15.390 1.00 91.31 170 ARG A O 1
ATOM 1323 N N . ALA A 1 171 ? 3.535 2.216 -15.821 1.00 93.69 171 ALA A N 1
ATOM 1324 C CA . ALA A 1 171 ? 3.697 1.155 -14.833 1.00 93.69 171 ALA A CA 1
ATOM 1325 C C . ALA A 1 171 ? 4.919 0.276 -15.140 1.00 93.69 171 ALA A C 1
ATOM 1327 O O . ALA A 1 171 ? 5.727 0.032 -14.243 1.00 93.69 171 ALA A O 1
ATOM 1328 N N . GLU A 1 172 ? 5.110 -0.135 -16.399 1.00 92.12 172 GLU A N 1
ATOM 1329 C CA . GLU A 1 172 ? 6.273 -0.946 -16.784 1.00 92.12 172 GLU A CA 1
ATOM 1330 C C . GLU A 1 172 ? 7.588 -0.162 -16.655 1.00 92.12 172 GLU A C 1
ATOM 1332 O O . GLU A 1 172 ? 8.566 -0.679 -16.115 1.00 92.12 172 GLU A O 1
ATOM 1337 N N . ALA A 1 173 ? 7.614 1.116 -17.047 1.00 91.19 173 ALA A N 1
ATOM 1338 C CA . ALA A 1 173 ? 8.791 1.965 -16.863 1.00 91.19 173 ALA A CA 1
ATOM 1339 C C . ALA A 1 173 ? 9.188 2.098 -15.379 1.00 91.19 173 ALA A C 1
ATOM 1341 O O . ALA A 1 173 ? 10.368 1.962 -15.039 1.00 91.19 173 ALA A O 1
ATOM 1342 N N . LEU A 1 174 ? 8.211 2.305 -14.489 1.00 94.88 174 LEU A N 1
ATOM 1343 C CA . LEU A 1 174 ? 8.426 2.356 -13.039 1.00 94.88 174 LEU A CA 1
ATOM 1344 C C . LEU A 1 174 ? 8.903 1.014 -12.479 1.00 94.88 174 LEU A C 1
ATOM 1346 O O . LEU A 1 174 ? 9.807 0.978 -11.644 1.00 94.88 174 LEU A O 1
ATOM 1350 N N . ARG A 1 175 ? 8.348 -0.097 -12.971 1.00 94.94 175 ARG A N 1
ATOM 1351 C CA . ARG A 1 175 ? 8.783 -1.450 -12.608 1.00 94.94 175 ARG A CA 1
ATOM 1352 C C . ARG A 1 175 ? 10.250 -1.683 -12.979 1.00 94.94 175 ARG A C 1
ATOM 1354 O O . ARG A 1 175 ? 11.022 -2.137 -12.137 1.00 94.94 175 ARG A O 1
ATOM 1361 N N . ILE A 1 176 ? 10.655 -1.335 -14.202 1.00 94.12 176 ILE A N 1
ATOM 1362 C CA . ILE A 1 176 ? 12.047 -1.445 -14.673 1.00 94.12 176 ILE A CA 1
ATOM 1363 C C . ILE A 1 176 ? 12.980 -0.548 -13.848 1.00 94.12 176 ILE A C 1
ATOM 1365 O O . ILE A 1 176 ? 14.095 -0.953 -13.509 1.00 94.12 176 ILE A O 1
ATOM 1369 N N . GLN A 1 177 ? 12.540 0.663 -13.505 1.00 93.69 177 GLN A N 1
ATOM 1370 C CA . GLN A 1 177 ? 13.312 1.580 -12.668 1.00 93.69 177 GLN A CA 1
ATOM 1371 C C . GLN A 1 177 ? 13.533 1.008 -11.266 1.00 93.69 177 GLN A C 1
ATOM 1373 O O . GLN A 1 177 ? 14.674 0.962 -10.816 1.00 93.69 177 GLN A O 1
ATOM 1378 N N . ALA A 1 178 ? 12.487 0.474 -10.631 1.00 95.88 178 ALA A N 1
ATOM 1379 C CA . ALA A 1 178 ? 12.608 -0.194 -9.340 1.00 95.88 178 ALA A CA 1
ATOM 1380 C C . ALA A 1 178 ? 13.551 -1.409 -9.410 1.00 95.88 178 ALA A C 1
ATOM 1382 O O . ALA A 1 178 ? 14.402 -1.584 -8.541 1.00 95.88 178 ALA A O 1
ATOM 1383 N N . LEU A 1 179 ? 13.465 -2.219 -10.474 1.00 95.81 179 LEU A N 1
ATOM 1384 C CA . LEU A 1 179 ? 14.383 -3.343 -10.688 1.00 95.81 179 LEU A CA 1
ATOM 1385 C C . LEU A 1 179 ? 15.831 -2.888 -10.875 1.00 95.81 179 LEU A C 1
ATOM 1387 O O . LEU A 1 179 ? 16.734 -3.556 -10.394 1.00 95.81 179 LEU A O 1
ATOM 1391 N N . SER A 1 180 ? 16.077 -1.743 -11.509 1.00 93.50 180 SER A N 1
ATOM 1392 C CA . SER A 1 180 ? 17.440 -1.234 -11.721 1.00 93.50 180 SER A CA 1
ATOM 1393 C C . SER A 1 180 ? 18.173 -0.955 -10.397 1.00 93.50 180 SER A C 1
ATOM 1395 O O . SER A 1 180 ? 19.396 -1.052 -10.349 1.00 93.50 180 SER A O 1
ATOM 1397 N N . GLY A 1 181 ? 17.434 -0.651 -9.323 1.00 91.69 181 GLY A N 1
ATOM 1398 C CA . GLY A 1 181 ? 17.969 -0.477 -7.968 1.00 91.69 181 GLY A CA 1
ATOM 1399 C C . GLY A 1 181 ? 18.071 -1.764 -7.136 1.00 91.69 181 GLY A C 1
ATOM 1400 O O . GLY A 1 181 ? 18.611 -1.718 -6.034 1.00 91.69 181 GLY A O 1
ATOM 1401 N N . LEU A 1 182 ? 17.550 -2.899 -7.621 1.00 95.12 182 LEU A N 1
ATOM 1402 C CA . LEU A 1 182 ? 17.436 -4.153 -6.853 1.00 95.12 182 LEU A CA 1
ATOM 1403 C C . LEU A 1 182 ? 18.106 -5.358 -7.525 1.00 95.12 182 LEU A C 1
ATOM 1405 O O . LEU A 1 182 ? 18.720 -6.176 -6.849 1.00 95.12 182 LEU A O 1
ATOM 1409 N N . ASP A 1 183 ? 17.940 -5.492 -8.839 1.00 94.25 183 ASP A N 1
ATOM 1410 C CA . ASP A 1 183 ? 18.329 -6.645 -9.651 1.00 94.25 183 ASP A CA 1
ATOM 1411 C C . ASP A 1 183 ? 18.608 -6.170 -11.088 1.00 94.25 183 ASP A C 1
ATOM 1413 O O . ASP A 1 183 ? 17.716 -6.086 -11.941 1.00 94.25 183 ASP A O 1
ATOM 1417 N N . LEU A 1 184 ? 19.875 -5.829 -11.347 1.00 93.56 184 LEU A N 1
ATOM 1418 C CA . LEU A 1 184 ? 20.336 -5.350 -12.652 1.00 93.56 184 LEU A CA 1
ATOM 1419 C C . LEU A 1 184 ? 20.060 -6.362 -13.785 1.00 93.56 184 LEU A C 1
ATOM 1421 O O . LEU A 1 184 ? 19.548 -5.937 -14.826 1.00 93.56 184 LEU A O 1
ATOM 1425 N N . PRO A 1 185 ? 20.313 -7.682 -13.626 1.00 94.69 185 PRO A N 1
ATOM 1426 C CA . PRO A 1 185 ? 19.942 -8.662 -14.647 1.00 94.69 185 PRO A CA 1
ATOM 1427 C C . PRO A 1 185 ? 18.441 -8.688 -14.966 1.00 94.69 185 PRO A C 1
ATOM 1429 O O . PRO A 1 185 ? 18.060 -8.750 -16.138 1.00 94.69 185 PRO A O 1
ATOM 1432 N N . ALA A 1 186 ? 17.569 -8.643 -13.955 1.00 93.94 186 ALA A N 1
ATOM 1433 C CA . ALA A 1 186 ? 16.125 -8.596 -14.171 1.00 93.94 186 ALA A CA 1
ATOM 1434 C C . ALA A 1 186 ? 15.692 -7.293 -14.849 1.00 93.94 186 ALA A C 1
ATOM 1436 O O . ALA A 1 186 ? 14.855 -7.336 -15.754 1.00 93.94 186 ALA A O 1
ATOM 1437 N N . ALA A 1 187 ? 16.289 -6.160 -14.472 1.00 94.06 187 ALA A N 1
ATOM 1438 C CA . ALA A 1 187 ? 16.035 -4.871 -15.105 1.00 94.06 187 ALA A CA 1
ATOM 1439 C C . ALA A 1 187 ? 16.406 -4.889 -16.596 1.00 94.06 187 ALA A C 1
ATOM 1441 O O . ALA A 1 187 ? 15.612 -4.456 -17.430 1.00 94.06 187 ALA A O 1
ATOM 1442 N N . ALA A 1 188 ? 17.568 -5.448 -16.949 1.00 93.00 188 ALA A N 1
ATOM 1443 C CA . ALA A 1 188 ? 18.013 -5.567 -18.336 1.00 93.00 188 ALA A CA 1
ATOM 1444 C C . ALA A 1 188 ? 17.077 -6.460 -19.171 1.00 93.00 188 ALA A C 1
ATOM 1446 O O . ALA A 1 188 ? 16.706 -6.091 -20.290 1.00 93.00 188 ALA A O 1
ATOM 1447 N N . ARG A 1 189 ? 16.637 -7.604 -18.622 1.00 92.44 189 ARG A N 1
ATOM 1448 C CA . ARG A 1 189 ? 15.654 -8.485 -19.282 1.00 92.44 189 ARG A CA 1
ATOM 1449 C C . ARG A 1 189 ? 14.313 -7.783 -19.496 1.00 92.44 189 ARG A C 1
ATOM 1451 O O . ARG A 1 189 ? 13.780 -7.827 -20.602 1.00 92.44 189 ARG A O 1
ATOM 1458 N N . ALA A 1 190 ? 13.794 -7.116 -18.465 1.00 91.44 190 ALA A N 1
ATOM 1459 C CA . ALA A 1 190 ? 12.527 -6.391 -18.540 1.00 91.44 190 ALA A CA 1
ATOM 1460 C C . ALA A 1 190 ? 12.589 -5.245 -19.564 1.00 91.44 190 ALA A C 1
ATOM 1462 O O . ALA A 1 190 ? 11.710 -5.125 -20.412 1.00 91.44 190 ALA A O 1
ATOM 1463 N N . LEU A 1 191 ? 13.673 -4.464 -19.563 1.00 91.00 191 LEU A N 1
ATOM 1464 C CA . LEU A 1 191 ? 13.863 -3.368 -20.511 1.00 91.00 191 LEU A CA 1
ATOM 1465 C C . LEU A 1 191 ? 14.012 -3.856 -21.957 1.00 91.00 191 LEU A C 1
ATOM 1467 O O . LEU A 1 191 ? 13.472 -3.235 -22.872 1.00 91.00 191 LEU A O 1
ATOM 1471 N N . THR A 1 192 ? 14.694 -4.987 -22.162 1.00 89.88 192 THR A N 1
ATOM 1472 C CA . THR A 1 192 ? 14.791 -5.632 -23.480 1.00 89.88 192 THR A CA 1
ATOM 1473 C C . THR A 1 192 ? 13.404 -6.034 -23.981 1.00 89.88 192 THR A C 1
ATOM 1475 O O . THR A 1 192 ? 13.026 -5.649 -25.086 1.00 89.88 192 THR A O 1
ATOM 1478 N N . ALA A 1 193 ? 12.606 -6.722 -23.156 1.00 88.44 193 ALA A N 1
ATOM 1479 C CA . ALA A 1 193 ? 11.237 -7.094 -23.513 1.00 88.44 193 ALA A CA 1
ATOM 1480 C C . ALA A 1 193 ? 10.368 -5.860 -23.818 1.00 88.44 193 ALA A C 1
ATOM 1482 O O . ALA A 1 193 ? 9.695 -5.818 -24.848 1.00 88.44 193 ALA A O 1
ATOM 1483 N N . HIS A 1 194 ? 10.438 -4.821 -22.981 1.00 85.56 194 HIS A N 1
ATOM 1484 C CA . HIS A 1 194 ? 9.641 -3.608 -23.150 1.00 85.56 194 HIS A CA 1
ATOM 1485 C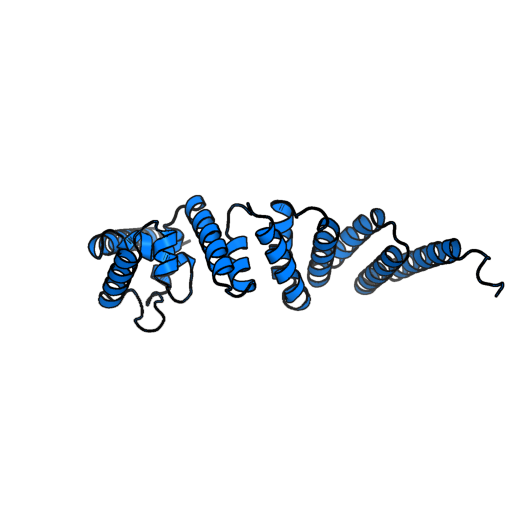 C . HIS A 1 194 ? 9.997 -2.838 -24.429 1.00 85.56 194 HIS A C 1
ATOM 1487 O O . HIS A 1 194 ? 9.099 -2.382 -25.138 1.00 85.56 194 HIS A O 1
ATOM 1493 N N . SER A 1 195 ? 11.283 -2.764 -24.790 1.00 82.75 195 SER A N 1
ATOM 1494 C CA . SER A 1 195 ? 11.738 -2.058 -25.997 1.00 82.75 195 SER A CA 1
ATOM 1495 C C . SER A 1 195 ? 11.112 -2.578 -27.299 1.00 82.75 195 SER A C 1
ATOM 1497 O O . SER A 1 195 ? 10.900 -1.790 -28.216 1.00 82.75 195 SER A O 1
ATOM 1499 N N . SER A 1 196 ? 10.723 -3.859 -27.357 1.00 77.88 196 SER A N 1
ATOM 1500 C CA . SER A 1 196 ? 10.041 -4.447 -28.523 1.00 77.88 196 SER A CA 1
ATOM 1501 C C . SER A 1 196 ? 8.637 -3.879 -28.783 1.00 77.88 196 SER A C 1
ATOM 1503 O O . SER A 1 196 ? 8.137 -3.947 -29.902 1.00 77.88 196 SER A O 1
ATOM 1505 N N . THR A 1 197 ? 8.014 -3.283 -27.763 1.00 80.44 197 THR A N 1
ATOM 1506 C CA . THR A 1 197 ? 6.668 -2.688 -27.838 1.00 80.44 197 THR A CA 1
ATOM 1507 C C . THR A 1 197 ? 6.690 -1.194 -28.168 1.00 80.44 197 THR A C 1
ATOM 1509 O O . THR A 1 197 ? 5.659 -0.598 -28.478 1.00 80.44 197 THR A O 1
ATOM 1512 N N . VAL A 1 198 ? 7.872 -0.574 -28.115 1.00 80.75 198 VAL A N 1
ATOM 1513 C CA . VAL A 1 198 ? 8.062 0.863 -28.307 1.00 80.75 198 VAL A CA 1
ATOM 1514 C C . VAL A 1 198 ? 8.333 1.152 -29.779 1.00 80.75 198 VAL A C 1
ATOM 1516 O O . VAL A 1 198 ? 9.363 0.773 -30.329 1.00 80.75 198 VAL A O 1
ATOM 1519 N N . THR A 1 199 ? 7.430 1.880 -30.430 1.00 80.38 199 THR A N 1
ATOM 1520 C CA . THR A 1 199 ? 7.548 2.202 -31.863 1.00 80.38 199 THR A CA 1
ATOM 1521 C C . THR A 1 199 ? 8.236 3.546 -32.111 1.00 80.38 199 THR A C 1
ATOM 1523 O O . THR A 1 199 ? 9.013 3.685 -33.064 1.00 80.38 199 THR A O 1
ATOM 1526 N N . ALA A 1 200 ? 8.018 4.524 -31.226 1.00 84.44 200 ALA A N 1
ATOM 1527 C CA . ALA A 1 200 ? 8.538 5.881 -31.364 1.00 84.44 200 ALA A CA 1
ATOM 1528 C C . ALA A 1 200 ? 10.086 5.904 -31.355 1.00 84.44 200 ALA A C 1
ATOM 1530 O O . ALA A 1 200 ? 10.692 5.474 -30.369 1.00 84.44 200 ALA A O 1
ATOM 1531 N N . PRO A 1 201 ? 10.753 6.442 -32.400 1.00 83.38 201 PRO A N 1
ATOM 1532 C CA . PRO A 1 201 ? 12.218 6.414 -32.511 1.00 83.38 201 PRO A CA 1
ATOM 1533 C C . PRO A 1 201 ? 12.949 7.038 -31.312 1.00 83.38 201 PRO A C 1
ATOM 1535 O O . PRO A 1 201 ? 13.902 6.462 -30.791 1.00 83.38 201 PRO A O 1
ATOM 1538 N N . ALA A 1 202 ? 12.465 8.178 -30.810 1.00 82.75 202 ALA A N 1
ATOM 1539 C CA . ALA A 1 202 ? 13.056 8.849 -29.651 1.00 82.75 202 ALA A CA 1
ATOM 1540 C C . ALA A 1 202 ? 12.906 8.043 -28.345 1.00 82.75 202 ALA A C 1
ATOM 1542 O O . ALA A 1 202 ? 13.752 8.122 -27.453 1.00 82.75 202 ALA A O 1
ATOM 1543 N N . GLU A 1 203 ? 11.831 7.266 -28.201 1.00 82.38 203 GLU A N 1
ATOM 1544 C CA . GLU A 1 203 ? 11.654 6.374 -27.052 1.00 82.38 203 GLU A CA 1
ATOM 1545 C C . GLU A 1 203 ? 12.543 5.137 -27.175 1.00 82.38 203 GLU A C 1
ATOM 1547 O O . GLU A 1 203 ? 13.202 4.791 -26.194 1.00 82.38 203 GLU A O 1
ATOM 1552 N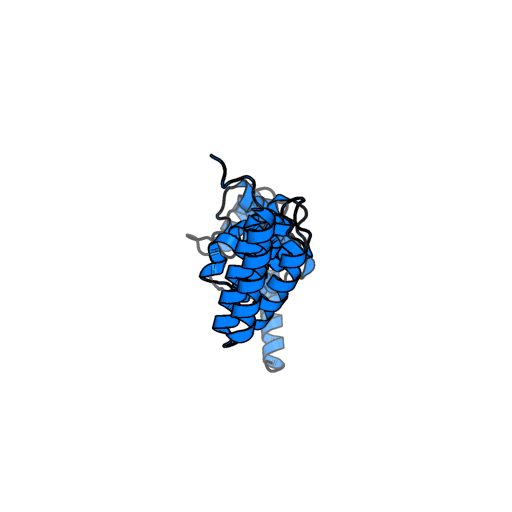 N . ARG A 1 204 ? 12.648 4.536 -28.369 1.00 83.88 204 ARG A N 1
ATOM 1553 C CA . ARG A 1 204 ? 13.575 3.424 -28.639 1.00 83.88 204 ARG A CA 1
ATOM 1554 C C . ARG A 1 204 ? 15.017 3.795 -28.314 1.00 83.88 204 ARG A C 1
ATOM 1556 O O . ARG A 1 204 ? 15.694 3.049 -27.613 1.00 83.88 204 ARG A O 1
ATOM 1563 N N . PHE A 1 205 ? 15.462 4.980 -28.731 1.00 86.69 205 PHE A N 1
ATOM 1564 C CA . PHE A 1 205 ? 16.809 5.459 -28.422 1.00 86.69 205 PHE A CA 1
ATOM 1565 C C . PHE A 1 205 ? 17.041 5.614 -26.909 1.00 86.69 205 PHE A C 1
ATOM 1567 O O . PHE A 1 205 ? 18.052 5.149 -26.385 1.00 86.69 205 PHE A O 1
ATOM 1574 N N . ARG A 1 206 ? 16.077 6.185 -26.169 1.00 86.81 206 ARG A N 1
ATOM 1575 C CA . ARG A 1 206 ? 16.151 6.270 -24.696 1.00 86.81 206 ARG A CA 1
ATOM 1576 C C . ARG A 1 206 ? 16.214 4.891 -24.030 1.00 86.81 206 ARG A C 1
ATOM 1578 O O . ARG A 1 206 ? 16.971 4.717 -23.076 1.00 86.81 206 ARG A O 1
ATOM 1585 N N . HIS A 1 207 ? 15.461 3.914 -24.535 1.00 88.50 207 HIS A N 1
ATOM 1586 C CA . HIS A 1 207 ? 15.507 2.535 -24.039 1.00 88.50 207 HIS A CA 1
ATOM 1587 C C . HIS A 1 207 ? 16.863 1.884 -24.309 1.00 88.50 207 HIS A C 1
ATOM 1589 O O . HIS A 1 207 ? 17.425 1.270 -23.406 1.00 88.50 207 HIS A O 1
ATOM 1595 N N . ALA A 1 208 ? 17.420 2.073 -25.507 1.00 90.31 208 ALA A N 1
ATOM 1596 C CA . ALA A 1 208 ? 18.739 1.564 -25.866 1.00 90.31 208 ALA A CA 1
ATOM 1597 C C . ALA A 1 208 ? 19.843 2.151 -24.975 1.00 90.31 208 ALA A C 1
ATOM 1599 O O . ALA A 1 208 ? 20.659 1.400 -24.450 1.00 90.31 208 ALA A O 1
ATOM 1600 N N . LEU A 1 209 ? 19.826 3.465 -24.721 1.00 91.50 209 LEU A N 1
ATOM 1601 C CA . LEU A 1 209 ? 20.766 4.104 -23.791 1.00 91.50 209 LEU A CA 1
ATOM 1602 C C . LEU A 1 209 ? 20.663 3.514 -22.381 1.00 91.50 209 LEU A C 1
ATOM 1604 O O . LEU A 1 209 ? 21.677 3.203 -21.758 1.00 91.50 209 LEU A O 1
ATOM 1608 N N . ARG A 1 210 ? 19.438 3.326 -21.877 1.00 91.31 210 ARG A N 1
ATOM 1609 C CA . ARG A 1 210 ? 19.217 2.761 -20.542 1.00 91.31 210 ARG A CA 1
ATOM 1610 C C . ARG A 1 210 ? 19.639 1.290 -20.468 1.00 91.31 210 ARG A C 1
ATOM 1612 O O . ARG A 1 210 ? 20.213 0.884 -19.463 1.00 91.31 210 ARG A O 1
ATOM 1619 N N . LEU A 1 211 ? 19.425 0.508 -21.527 1.00 92.88 211 LEU A N 1
ATOM 1620 C CA . LEU A 1 211 ? 19.852 -0.892 -21.605 1.00 92.88 211 LEU A CA 1
ATOM 1621 C C . LEU A 1 211 ? 21.374 -1.010 -21.694 1.00 92.88 211 LEU A C 1
ATOM 1623 O O . LEU A 1 211 ? 21.954 -1.831 -20.989 1.00 92.88 211 LEU A O 1
ATOM 1627 N N . ALA A 1 212 ? 22.020 -0.166 -22.499 1.00 94.00 212 ALA A N 1
ATOM 1628 C CA . ALA A 1 212 ? 23.473 -0.091 -22.567 1.00 94.00 212 ALA A CA 1
ATOM 1629 C C . ALA A 1 212 ? 24.068 0.278 -21.201 1.00 94.00 212 ALA A C 1
ATOM 1631 O O . ALA A 1 212 ? 24.988 -0.388 -20.740 1.00 94.00 212 ALA A O 1
ATOM 1632 N N . TYR A 1 213 ? 23.486 1.257 -20.498 1.00 92.81 213 TYR A N 1
ATOM 1633 C CA . TYR A 1 213 ? 23.899 1.603 -19.136 1.00 92.81 213 TYR A CA 1
ATOM 1634 C C . TYR A 1 213 ? 23.781 0.415 -18.166 1.00 92.81 213 TYR A C 1
ATOM 1636 O O . TYR A 1 213 ? 24.721 0.134 -17.423 1.00 92.81 213 TYR A O 1
ATOM 1644 N N . LEU A 1 214 ? 22.662 -0.319 -18.190 1.00 93.56 214 LEU A N 1
ATOM 1645 C CA . LEU A 1 214 ? 22.483 -1.507 -17.347 1.00 93.56 214 LEU A CA 1
ATOM 1646 C C . LEU A 1 214 ? 23.483 -2.621 -17.687 1.00 93.56 214 LEU A C 1
ATOM 1648 O O . LEU A 1 214 ? 23.997 -3.260 -16.775 1.00 93.56 214 LEU A O 1
ATOM 1652 N N . ARG A 1 215 ? 23.794 -2.838 -18.971 1.00 93.62 215 ARG A N 1
ATOM 1653 C CA . ARG A 1 215 ? 24.801 -3.820 -19.405 1.00 93.62 215 ARG A CA 1
ATOM 1654 C C . ARG A 1 215 ? 26.216 -3.429 -18.989 1.00 93.62 215 ARG A C 1
ATOM 1656 O O . ARG A 1 215 ? 26.943 -4.277 -18.491 1.00 93.62 215 ARG A O 1
ATOM 1663 N N . LEU A 1 216 ? 26.575 -2.147 -19.077 1.00 93.81 216 LEU A N 1
ATOM 1664 C CA . LEU A 1 216 ? 27.850 -1.646 -18.548 1.00 93.81 216 LEU A CA 1
ATOM 1665 C C . LEU A 1 216 ? 27.964 -1.872 -17.037 1.00 93.81 216 LEU A C 1
ATOM 1667 O O . LEU A 1 216 ? 29.012 -2.277 -16.555 1.00 93.81 216 LEU A O 1
ATOM 1671 N N . ARG A 1 217 ? 26.874 -1.668 -16.288 1.00 93.75 217 ARG A N 1
ATOM 1672 C CA . ARG A 1 217 ? 26.805 -1.975 -14.849 1.00 93.75 217 ARG A CA 1
ATOM 1673 C C . ARG A 1 217 ? 26.914 -3.472 -14.526 1.00 93.75 217 ARG A C 1
ATOM 1675 O O . ARG A 1 217 ? 27.119 -3.803 -13.362 1.00 93.75 217 ARG A O 1
ATOM 1682 N N . LEU A 1 218 ? 26.740 -4.337 -15.524 1.00 94.44 218 LEU A N 1
ATOM 1683 C CA . LEU A 1 218 ? 26.890 -5.794 -15.464 1.00 94.44 218 LEU A CA 1
ATOM 1684 C C . LEU A 1 218 ? 28.219 -6.275 -16.076 1.00 94.44 218 LEU A C 1
ATOM 1686 O O . LEU A 1 218 ? 28.371 -7.473 -16.295 1.00 94.44 218 LEU A O 1
ATOM 1690 N N . ASP A 1 219 ? 29.138 -5.360 -16.402 1.00 94.25 219 ASP A N 1
ATOM 1691 C CA . ASP A 1 219 ? 30.403 -5.624 -17.103 1.00 94.25 219 ASP A CA 1
ATOM 1692 C C . ASP A 1 219 ? 30.252 -6.248 -18.514 1.00 94.25 219 ASP A C 1
ATOM 1694 O O . ASP A 1 219 ? 31.229 -6.669 -19.135 1.00 94.25 219 ASP A O 1
ATOM 1698 N N . ASP A 1 220 ? 29.044 -6.228 -19.091 1.00 93.62 220 ASP A N 1
ATOM 1699 C CA . ASP A 1 220 ? 28.749 -6.652 -20.468 1.00 93.62 220 ASP A CA 1
ATOM 1700 C C . ASP A 1 220 ? 28.982 -5.496 -21.458 1.00 93.62 220 ASP A C 1
ATOM 1702 O O . ASP A 1 220 ? 28.061 -4.902 -22.029 1.00 93.62 220 ASP A O 1
ATOM 1706 N N . THR A 1 221 ? 30.252 -5.131 -21.632 1.00 94.75 221 THR A N 1
ATOM 1707 C CA . THR A 1 221 ? 30.674 -4.051 -22.544 1.00 94.75 221 THR A CA 1
ATOM 1708 C C . THR A 1 221 ? 30.370 -4.357 -24.009 1.00 94.75 221 THR A C 1
ATOM 1710 O O . THR A 1 221 ? 29.908 -3.470 -24.730 1.00 94.75 221 THR A O 1
ATOM 1713 N N . ALA A 1 222 ? 30.577 -5.604 -24.441 1.00 93.81 222 ALA A N 1
ATOM 1714 C CA . ALA A 1 222 ? 30.267 -6.047 -25.799 1.00 93.81 222 ALA A CA 1
ATOM 1715 C C . ALA A 1 222 ? 28.774 -5.867 -26.101 1.00 93.81 222 ALA A C 1
ATOM 1717 O O . ALA A 1 222 ? 28.404 -5.197 -27.065 1.00 93.81 222 ALA A O 1
ATOM 1718 N N . GLY A 1 223 ? 27.911 -6.354 -25.211 1.00 92.38 223 GLY A N 1
ATOM 1719 C CA . GLY A 1 223 ? 26.476 -6.205 -25.355 1.00 92.38 223 GLY A CA 1
ATOM 1720 C C . GLY A 1 223 ? 25.982 -4.761 -25.259 1.00 92.38 223 GLY A C 1
ATOM 1721 O O . GLY A 1 223 ? 25.027 -4.386 -25.940 1.00 92.38 223 GLY A O 1
ATOM 1722 N N . ALA A 1 224 ? 26.620 -3.920 -24.441 1.00 92.56 224 ALA A N 1
ATOM 1723 C CA . ALA A 1 224 ? 26.310 -2.492 -24.400 1.00 92.56 224 ALA A CA 1
ATOM 1724 C C . ALA A 1 224 ? 26.603 -1.806 -25.747 1.00 92.56 224 ALA A C 1
ATOM 1726 O O . ALA A 1 224 ? 25.775 -1.033 -26.234 1.00 92.56 224 ALA A O 1
ATOM 1727 N N . MET A 1 225 ? 27.745 -2.119 -26.368 1.00 92.69 225 MET A N 1
ATOM 1728 C CA . MET A 1 225 ? 28.114 -1.597 -27.686 1.00 92.69 225 MET A CA 1
ATOM 1729 C C . MET A 1 225 ? 27.150 -2.060 -28.778 1.00 92.69 225 MET A C 1
ATOM 1731 O O . MET A 1 225 ? 26.671 -1.229 -29.550 1.00 92.69 225 MET A O 1
ATOM 1735 N N . GLU A 1 226 ? 26.789 -3.345 -28.798 1.00 93.31 226 GLU A N 1
ATOM 1736 C CA . GLU A 1 226 ? 25.820 -3.894 -29.757 1.00 93.31 226 GLU A CA 1
ATOM 1737 C C . GLU A 1 226 ? 24.481 -3.144 -29.717 1.00 93.31 226 GLU A C 1
ATOM 1739 O O . GLU A 1 226 ? 23.943 -2.754 -30.759 1.00 93.31 226 GLU A O 1
ATOM 1744 N N . VAL A 1 227 ? 23.961 -2.882 -28.512 1.00 92.38 227 VAL A N 1
ATOM 1745 C CA . VAL A 1 227 ? 22.702 -2.149 -28.311 1.00 92.38 227 VAL A CA 1
ATOM 1746 C C . VAL A 1 227 ? 22.792 -0.717 -28.852 1.00 92.38 227 VAL A C 1
ATOM 1748 O O . VAL A 1 227 ? 21.871 -0.251 -29.529 1.00 92.38 227 VAL A O 1
ATOM 1751 N N . LEU A 1 228 ? 23.895 -0.011 -28.589 1.00 90.38 228 LEU A N 1
ATOM 1752 C CA . LEU A 1 228 ? 24.090 1.365 -29.059 1.00 90.38 228 LEU A CA 1
ATOM 1753 C C . LEU A 1 228 ? 24.272 1.440 -30.578 1.00 90.38 228 LEU A C 1
ATOM 1755 O O . LEU A 1 228 ? 23.710 2.324 -31.228 1.00 90.38 228 LEU A O 1
ATOM 1759 N N . GLU A 1 229 ? 25.022 0.510 -31.165 1.00 91.44 229 GLU A N 1
ATOM 1760 C CA . GLU A 1 229 ? 25.217 0.444 -32.612 1.00 91.44 229 GLU A CA 1
ATOM 1761 C C . GLU A 1 229 ? 23.920 0.143 -33.356 1.00 91.44 229 GLU A C 1
ATOM 1763 O O . GLU A 1 229 ? 23.664 0.732 -34.412 1.00 91.44 229 GLU A O 1
ATOM 1768 N N . GLN A 1 230 ? 23.096 -0.749 -32.808 1.00 87.88 230 GLN A N 1
ATOM 1769 C CA . GLN A 1 230 ? 21.776 -1.043 -33.346 1.00 87.88 230 GLN A CA 1
ATOM 1770 C C . GLN A 1 230 ? 20.883 0.205 -33.309 1.00 87.88 230 GLN A C 1
ATOM 1772 O O . GLN A 1 230 ? 20.330 0.601 -34.337 1.00 87.88 230 GLN A O 1
ATOM 1777 N N . ALA A 1 231 ? 20.826 0.900 -32.170 1.00 87.88 231 ALA A N 1
ATOM 1778 C CA . ALA A 1 231 ? 20.051 2.133 -32.037 1.00 87.88 231 ALA A CA 1
ATOM 1779 C C . ALA A 1 231 ? 20.537 3.248 -32.985 1.00 87.88 231 ALA A C 1
ATOM 1781 O O . ALA A 1 231 ? 19.729 3.978 -33.570 1.00 87.88 231 ALA A O 1
ATOM 1782 N N . ARG A 1 232 ? 21.856 3.360 -33.197 1.00 87.06 232 ARG A N 1
ATOM 1783 C CA . ARG A 1 232 ? 22.449 4.301 -34.159 1.00 87.06 232 ARG A CA 1
ATOM 1784 C C . ARG A 1 232 ? 22.030 3.980 -35.594 1.00 87.06 232 ARG A C 1
ATOM 1786 O O . ARG A 1 232 ? 21.661 4.897 -36.327 1.00 87.06 232 ARG A O 1
ATOM 1793 N N . ARG A 1 233 ? 22.071 2.703 -35.996 1.00 86.56 233 ARG A N 1
ATOM 1794 C CA . ARG A 1 233 ? 21.646 2.250 -37.334 1.00 86.56 233 ARG A CA 1
ATOM 1795 C C . ARG A 1 233 ? 20.173 2.561 -37.593 1.00 86.56 233 ARG A C 1
ATOM 1797 O O . ARG A 1 233 ? 19.846 3.106 -38.644 1.00 86.56 233 ARG A O 1
ATOM 1804 N N . GLU A 1 234 ? 19.305 2.293 -36.622 1.00 82.75 234 GLU A N 1
ATOM 1805 C CA . GLU A 1 234 ? 17.870 2.587 -36.723 1.00 82.75 234 GLU A CA 1
ATOM 1806 C C . GLU A 1 234 ? 17.590 4.093 -36.852 1.00 82.75 234 GLU A C 1
ATOM 1808 O O . GLU A 1 234 ? 16.779 4.515 -37.677 1.00 82.75 234 GLU A O 1
ATOM 1813 N N . THR A 1 235 ? 18.308 4.925 -36.094 1.00 77.38 235 THR A N 1
ATOM 1814 C CA . THR A 1 235 ? 18.145 6.388 -36.149 1.00 77.38 235 THR A CA 1
ATOM 1815 C C . THR A 1 235 ? 18.661 6.967 -37.472 1.00 77.38 235 THR A C 1
ATOM 1817 O O . THR A 1 235 ? 17.992 7.800 -38.082 1.00 77.38 235 THR A O 1
ATOM 1820 N N . ALA A 1 236 ? 19.808 6.484 -37.966 1.00 75.44 236 ALA A N 1
ATOM 1821 C CA . ALA A 1 236 ? 20.383 6.906 -39.247 1.00 75.44 236 ALA A CA 1
ATOM 1822 C C . ALA A 1 236 ? 19.500 6.519 -40.449 1.00 75.44 236 ALA A C 1
ATOM 1824 O O . ALA A 1 236 ? 19.363 7.305 -41.382 1.00 75.44 236 ALA A O 1
ATOM 1825 N N . GLY A 1 237 ? 18.850 5.350 -40.408 1.00 64.12 237 GLY A N 1
ATOM 1826 C CA . GLY A 1 237 ? 17.891 4.926 -41.436 1.00 64.12 237 GLY A CA 1
ATOM 1827 C C . GLY A 1 237 ? 16.599 5.754 -41.468 1.00 64.12 237 GLY A C 1
ATOM 1828 O O . GLY A 1 237 ? 15.971 5.867 -42.516 1.00 64.12 237 GLY A O 1
ATOM 1829 N N . THR A 1 238 ? 16.225 6.380 -40.347 1.00 59.72 238 THR A N 1
ATOM 1830 C CA . THR A 1 238 ? 15.032 7.244 -40.250 1.00 59.72 238 THR A CA 1
ATOM 1831 C C . THR A 1 238 ? 15.300 8.670 -40.770 1.00 59.72 238 THR A C 1
ATOM 1833 O O . THR A 1 238 ? 14.368 9.377 -41.140 1.00 59.72 238 THR A O 1
ATOM 1836 N N . LEU A 1 239 ? 16.571 9.089 -40.835 1.00 55.28 239 LEU A N 1
ATOM 1837 C CA . LEU A 1 239 ? 17.038 10.409 -41.292 1.00 55.28 239 LEU A CA 1
ATOM 1838 C C . LEU A 1 239 ? 17.622 10.394 -42.728 1.00 55.28 239 LEU A C 1
ATOM 1840 O O . LEU A 1 239 ? 18.432 11.256 -43.071 1.00 55.28 239 LEU A O 1
ATOM 1844 N N . GLY A 1 240 ? 17.232 9.429 -43.575 1.00 44.22 240 GLY A N 1
ATOM 1845 C CA . GLY A 1 240 ? 17.642 9.349 -44.990 1.00 44.22 240 GLY A CA 1
ATOM 1846 C C . GLY A 1 240 ? 17.376 10.639 -45.801 1.00 44.22 240 GLY A C 1
ATOM 1847 O O . GLY A 1 240 ? 16.619 11.500 -45.362 1.00 44.22 240 GLY A O 1
ATOM 1848 N N . PRO A 1 241 ? 17.996 10.804 -46.986 1.00 47.56 241 PRO A N 1
ATOM 1849 C CA . PRO A 1 241 ? 18.664 12.023 -47.475 1.00 47.56 241 PRO A CA 1
ATOM 1850 C C . PRO A 1 241 ? 17.746 13.182 -47.920 1.00 47.56 241 PRO A C 1
ATOM 1852 O O . PRO A 1 241 ? 17.874 13.689 -49.029 1.00 47.56 241 PRO A O 1
ATOM 1855 N N . THR A 1 242 ? 16.837 13.658 -47.072 1.00 46.62 242 THR A N 1
ATOM 1856 C CA . THR A 1 242 ? 16.014 14.855 -47.351 1.00 46.62 242 THR A CA 1
ATOM 1857 C C . THR A 1 242 ? 16.349 16.063 -46.476 1.00 46.62 242 THR A C 1
ATOM 1859 O O . THR A 1 242 ? 15.825 17.144 -46.720 1.00 46.62 242 THR A O 1
ATOM 1862 N N . ALA A 1 243 ? 17.251 15.931 -45.497 1.00 43.22 243 ALA A N 1
ATOM 1863 C CA . ALA A 1 243 ? 17.667 17.041 -44.627 1.00 43.22 243 ALA A CA 1
ATOM 1864 C C . ALA A 1 243 ? 19.016 17.687 -45.011 1.00 43.22 243 ALA A C 1
ATOM 1866 O O . ALA A 1 243 ? 19.387 18.695 -44.425 1.00 43.22 243 ALA A O 1
ATOM 1867 N N . ALA A 1 244 ? 19.735 17.148 -46.004 1.00 39.31 244 ALA A N 1
ATOM 1868 C CA . ALA A 1 244 ? 21.000 17.714 -46.498 1.00 39.31 244 ALA A CA 1
ATOM 1869 C C . ALA A 1 244 ? 20.820 18.713 -47.664 1.00 39.31 244 ALA A C 1
ATOM 1871 O O . ALA A 1 244 ? 21.794 19.098 -48.303 1.00 39.31 244 ALA A O 1
ATOM 1872 N N . ALA A 1 245 ? 19.580 19.120 -47.954 1.00 43.88 245 ALA A N 1
ATOM 1873 C CA . ALA A 1 245 ? 19.251 20.103 -48.984 1.00 43.88 245 ALA A CA 1
ATOM 1874 C C . ALA A 1 245 ? 18.335 21.202 -48.420 1.00 43.88 245 ALA A C 1
ATOM 1876 O O . ALA A 1 245 ? 17.200 21.354 -48.868 1.00 43.88 245 ALA A O 1
ATOM 1877 N N . ARG A 1 246 ? 18.817 21.940 -47.416 1.00 36.97 246 ARG A N 1
ATOM 1878 C CA . ARG A 1 246 ? 18.399 23.317 -47.114 1.00 36.97 246 ARG A CA 1
ATOM 1879 C C . ARG A 1 246 ? 19.566 24.094 -46.534 1.00 36.97 246 ARG A C 1
ATOM 1881 O O . ARG A 1 246 ? 20.292 23.499 -45.711 1.00 36.97 246 ARG A O 1
#

Secondary structure (DSSP, 8-state):
---HHHHHHHHHHHHHHHHHHHHH-TTHHHHHHHHHHH-S---HHHHHHHHT--HHHHHHHHHHHHHTTSB-TTT--BSSHHHHHHHHHHS-HHHHHHHHHHHHHHHHHHT--HHHHHHHHHHSS---SHHHHHHHHHHHHHHTTT-HHHHHHHHHHHHHT-PPTT-HHHHHHHHHHHHHTT-HHHHHHHHHHHHTT---HHHHHHHHHHHHHHHHTTT-HHHHHHHHHHHHHHHHHHT-SSSS--

Sequence (246 aa):
GAPPDERLGLQAVKERILCMLRRIDPHGLDIARAASILRGPVDAALLADLCGVPTEDACRCISRLTESGLLCPHDMKFRHPLLAGLLYQDIPCAERAELHRLAARRMRYRGDPSEDVAAHLLRSHRLDEPWMAQLLMEVAQGVVEHDPAGARRLIEKAVLHGVPEGHERRAEALRIQALSGLDLPAAARALTAHSSTVTAPAERFRHALRLAYLRLRLDDTAGAMEVLEQARRETAGTLGPTAAAR

Foldseek 3Di:
DDDPVVVVVVVVVLVVVQVVQCVLAVCRLQLLLLLLLLQWADDLVLSCQLSVHDSVSSVSSLVSCVVVVQAPPPTRHGPDNVSSVSSPVVDDLQSSLVSLVSSLVVCVVVPHDLVSSLVSLLSHPADPDQVNLVSLLVVLVVCCVPCLVSSLSSLVSSVVRDHDPPCPLSSLVSNLSSCVVPPLVVSLVSLVVSLVVDDDLVVNQVSLQVNLVSCVVVVNNVVSVVSNVVSVVVVVVVCPDPPVPD

Radius of gyration: 25.79 Å; chains: 1; bounding box: 53×48×80 Å